Protein AF-A0A3C1KKI9-F1 (afdb_monomer_lite)

Sequence (237 aa):
YEQVRDDPALYAHASRILHKETNPYNARPLVQAHGDRDVWLNPPPIPLETEELDLVFEQPYTRLPHSSYGDARIPAYEMIRHSVNIMRGCFGGCTFCSITEHEGRIIQNRSEDSIIREVERIRDTSKAFTGVISDLGGPTANMWRVACKSKTIEAACRKPSCVYPGICKNLNTDQTPLISLYRRARAVSGVKKVLIASGLRYDLAVETPEYVEELVKHHVGGYLKIAPEHTEDGPLS

pLDDT: mean 92.37, std 7.96, range [52.41, 98.62]

Radius of gyration: 19.72 Å; chains: 1; bounding box: 50×35×58 Å

Structure (mmCIF, N/CA/C/O backbone):
data_AF-A0A3C1KKI9-F1
#
_entry.id   AF-A0A3C1KKI9-F1
#
loop_
_atom_site.group_PDB
_atom_site.id
_atom_site.type_symbol
_atom_site.label_atom_id
_atom_site.label_alt_id
_atom_site.label_comp_id
_atom_site.label_asym_id
_atom_site.label_entity_id
_atom_site.label_seq_id
_atom_site.pdbx_PDB_ins_code
_atom_site.Cartn_x
_atom_site.Cartn_y
_atom_site.Cartn_z
_atom_site.occupancy
_atom_site.B_iso_or_equiv
_atom_site.auth_seq_id
_atom_site.auth_comp_id
_atom_site.auth_asym_id
_atom_site.auth_atom_id
_atom_site.pdbx_PDB_model_num
ATOM 1 N N . TYR A 1 1 ? 4.839 -9.895 -28.888 1.00 90.62 1 TYR A N 1
ATOM 2 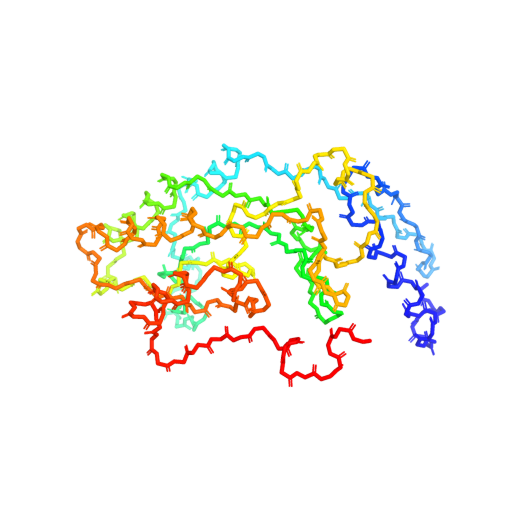C CA . TYR A 1 1 ? 4.233 -10.710 -27.813 1.00 90.62 1 TYR A CA 1
ATOM 3 C C . TYR A 1 1 ? 4.624 -12.169 -27.987 1.00 90.62 1 TYR A C 1
ATOM 5 O O . TYR A 1 1 ? 5.100 -12.803 -27.060 1.00 90.62 1 TYR A O 1
ATOM 13 N N . GLU A 1 2 ? 4.515 -12.653 -29.213 1.00 94.44 2 GLU A N 1
ATOM 14 C CA . GLU A 1 2 ? 4.887 -13.964 -29.736 1.00 94.44 2 GLU A CA 1
ATOM 15 C C . GLU A 1 2 ? 6.269 -14.403 -29.241 1.00 94.44 2 GLU A C 1
ATOM 17 O O . GLU A 1 2 ? 6.412 -15.504 -28.729 1.00 94.44 2 GLU A O 1
ATOM 22 N N . GLN A 1 3 ? 7.262 -13.509 -29.300 1.00 93.81 3 GLN A N 1
ATOM 23 C CA . GLN A 1 3 ? 8.612 -13.784 -28.798 1.00 93.81 3 GLN A CA 1
ATOM 24 C C . GLN A 1 3 ? 8.656 -14.020 -27.280 1.00 93.81 3 GLN A C 1
ATOM 26 O O . GLN A 1 3 ? 9.266 -14.978 -26.826 1.00 93.81 3 GLN A O 1
ATOM 31 N N . VAL A 1 4 ? 8.011 -13.160 -26.484 1.00 94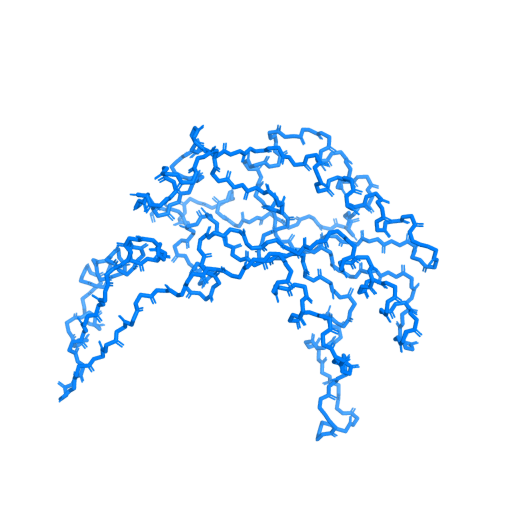.81 4 VAL A N 1
ATOM 32 C CA . VAL A 1 4 ? 8.057 -13.249 -25.010 1.00 94.81 4 VAL A CA 1
ATOM 33 C C . VAL A 1 4 ? 7.139 -14.335 -24.450 1.00 94.81 4 VAL A C 1
ATOM 35 O O . VAL A 1 4 ? 7.294 -14.717 -23.297 1.00 94.81 4 VAL A O 1
ATOM 38 N N . ARG A 1 5 ? 6.174 -14.817 -25.244 1.00 94.31 5 ARG A N 1
ATOM 39 C CA . ARG A 1 5 ? 5.278 -15.919 -24.878 1.00 94.31 5 ARG A CA 1
ATOM 40 C C . ARG A 1 5 ? 6.044 -17.235 -24.741 1.00 94.31 5 ARG A C 1
ATOM 42 O O . ARG A 1 5 ? 5.771 -17.990 -23.815 1.00 94.31 5 ARG A O 1
ATOM 49 N N . ASP A 1 6 ? 6.983 -17.479 -25.653 1.00 95.81 6 ASP A N 1
ATOM 50 C CA . ASP A 1 6 ? 7.651 -18.777 -25.791 1.00 95.81 6 ASP A CA 1
ATOM 51 C C . ASP A 1 6 ? 9.114 -18.762 -25.295 1.00 95.81 6 ASP A C 1
ATOM 53 O O . ASP A 1 6 ? 9.730 -19.820 -25.181 1.00 95.81 6 ASP A O 1
ATOM 57 N N . ASP A 1 7 ? 9.673 -17.589 -24.968 1.00 97.19 7 ASP A N 1
ATOM 58 C CA . ASP A 1 7 ? 11.049 -17.426 -24.479 1.00 97.19 7 ASP A CA 1
ATOM 59 C C . ASP A 1 7 ? 11.087 -16.743 -23.090 1.00 97.19 7 ASP A C 1
ATOM 61 O O . ASP A 1 7 ? 10.876 -15.525 -22.977 1.00 97.19 7 ASP A O 1
ATOM 65 N N . PRO A 1 8 ? 11.410 -17.495 -22.018 1.00 94.75 8 PRO A N 1
ATOM 66 C CA . PRO A 1 8 ? 11.518 -16.959 -20.661 1.00 94.75 8 PRO A CA 1
ATOM 67 C C . PRO A 1 8 ? 12.575 -15.858 -20.486 1.00 94.75 8 PRO A C 1
ATOM 69 O O . PRO A 1 8 ? 12.395 -14.961 -19.661 1.00 94.75 8 PRO A O 1
ATOM 72 N N . ALA A 1 9 ? 13.674 -15.888 -21.245 1.00 96.19 9 ALA A N 1
ATOM 73 C CA . ALA A 1 9 ? 14.717 -14.868 -21.162 1.00 96.19 9 ALA A CA 1
ATOM 74 C C . ALA A 1 9 ? 14.243 -13.551 -21.791 1.00 96.19 9 ALA A C 1
ATOM 76 O O . ALA A 1 9 ? 14.473 -12.473 -21.230 1.00 96.19 9 ALA A O 1
ATOM 77 N N . LEU A 1 10 ? 13.519 -13.622 -22.913 1.00 96.19 10 LEU A N 1
ATOM 78 C CA . LEU A 1 10 ? 12.885 -12.444 -23.509 1.00 96.19 10 LEU A CA 1
ATOM 79 C C . LEU A 1 10 ? 11.756 -11.901 -22.630 1.00 96.19 10 LEU A C 1
ATOM 81 O O . LEU A 1 10 ? 11.621 -10.680 -22.517 1.00 96.19 10 LEU A O 1
ATOM 85 N N . TYR A 1 11 ? 10.999 -12.768 -21.954 1.00 94.00 11 TYR A N 1
ATOM 86 C CA . TYR A 1 11 ? 10.028 -12.347 -20.945 1.00 94.00 11 TYR A CA 1
ATOM 87 C C . TYR A 1 11 ? 10.698 -11.589 -19.791 1.00 94.00 11 TYR A C 1
ATOM 89 O O . TYR A 1 11 ? 10.290 -10.472 -19.470 1.00 94.00 11 TYR A O 1
ATOM 97 N N . ALA A 1 12 ? 11.771 -12.136 -19.209 1.00 92.38 12 ALA A N 1
ATOM 98 C CA . ALA A 1 12 ? 12.518 -11.479 -18.136 1.00 92.38 12 ALA A CA 1
ATOM 99 C C . ALA A 1 12 ? 13.097 -10.125 -18.587 1.00 92.38 12 ALA A C 1
ATOM 101 O O . ALA A 1 12 ? 13.037 -9.132 -17.855 1.00 92.38 12 ALA A O 1
ATOM 102 N N . HIS A 1 13 ? 13.602 -10.050 -19.821 1.00 93.50 13 HIS A N 1
ATOM 103 C CA . HIS A 1 13 ? 14.075 -8.802 -20.410 1.00 93.50 13 HIS A CA 1
ATOM 104 C C . HIS A 1 13 ? 12.949 -7.766 -20.567 1.00 93.50 13 HIS A C 1
ATOM 106 O O . HIS A 1 13 ? 13.123 -6.612 -20.165 1.00 93.50 13 HIS A O 1
ATOM 112 N N . ALA A 1 14 ? 11.790 -8.169 -21.096 1.00 93.94 14 ALA A N 1
ATOM 113 C CA . ALA A 1 14 ? 10.623 -7.302 -21.243 1.00 93.94 14 ALA A CA 1
ATOM 114 C C . ALA A 1 14 ? 10.097 -6.819 -19.883 1.00 93.94 14 ALA A C 1
ATOM 116 O O . ALA A 1 14 ? 9.859 -5.624 -19.708 1.00 93.94 14 ALA A O 1
ATOM 117 N N . SER A 1 15 ? 10.013 -7.716 -18.897 1.00 90.88 15 SER A N 1
ATOM 118 C CA . SER A 1 15 ? 9.642 -7.391 -17.518 1.00 90.88 15 SER A CA 1
ATOM 119 C C . SER A 1 15 ? 10.598 -6.361 -16.910 1.00 90.88 15 SER A C 1
ATOM 121 O O . SER A 1 15 ? 10.162 -5.336 -16.386 1.00 90.88 15 SER A O 1
ATOM 123 N N . ARG A 1 16 ? 11.916 -6.540 -17.062 1.00 90.44 16 ARG A N 1
ATOM 124 C CA . ARG A 1 16 ? 12.913 -5.564 -16.594 1.00 90.44 16 ARG A CA 1
ATOM 125 C C . ARG A 1 16 ? 12.752 -4.189 -17.250 1.00 90.44 16 ARG A C 1
ATOM 127 O O . ARG A 1 16 ? 13.026 -3.182 -16.597 1.00 90.44 16 ARG A O 1
ATOM 134 N N . ILE A 1 17 ? 12.384 -4.127 -18.532 1.00 93.00 17 ILE A N 1
ATOM 135 C CA . ILE A 1 17 ? 12.097 -2.854 -19.210 1.00 93.00 17 ILE A CA 1
ATOM 136 C C . ILE A 1 17 ? 10.851 -2.216 -18.597 1.00 93.00 17 ILE A C 1
ATOM 138 O O . ILE A 1 17 ? 10.925 -1.062 -18.187 1.00 93.00 17 ILE A O 1
ATOM 142 N N . LEU A 1 18 ? 9.760 -2.974 -18.464 1.00 91.81 18 LEU A N 1
ATOM 143 C CA . LEU A 1 18 ? 8.508 -2.498 -17.876 1.00 91.81 18 LEU A CA 1
ATOM 144 C C . LEU A 1 18 ? 8.732 -1.890 -16.486 1.00 91.81 18 LEU A C 1
ATOM 146 O O . LEU A 1 18 ? 8.396 -0.731 -16.264 1.00 91.81 18 LEU A O 1
ATOM 150 N N . HIS A 1 19 ? 9.404 -2.615 -15.589 1.00 89.88 19 HIS A N 1
ATOM 151 C CA . HIS A 1 19 ? 9.657 -2.158 -14.219 1.00 89.88 19 HIS A CA 1
ATOM 152 C C . HIS A 1 19 ? 10.519 -0.885 -14.148 1.00 89.88 19 HIS A C 1
ATOM 154 O O . HIS A 1 19 ? 10.440 -0.143 -13.167 1.00 89.88 19 HIS A O 1
ATOM 160 N N . LYS A 1 20 ? 11.335 -0.589 -15.171 1.00 90.62 20 LYS A N 1
ATOM 161 C CA . LYS A 1 20 ? 12.107 0.666 -15.244 1.00 90.62 20 LYS A CA 1
ATOM 162 C C . LYS A 1 20 ? 11.259 1.869 -15.633 1.00 90.62 20 LYS A C 1
ATOM 164 O O . LYS A 1 20 ? 11.620 2.983 -15.260 1.00 90.62 20 LYS A O 1
ATOM 169 N N . GLU A 1 21 ? 10.164 1.651 -16.350 1.00 93.50 21 GLU A N 1
ATOM 170 C CA . GLU A 1 21 ? 9.256 2.703 -16.809 1.00 93.50 21 GLU A CA 1
ATOM 171 C C . GLU A 1 21 ? 8.033 2.849 -15.873 1.00 93.50 21 GLU A C 1
ATOM 173 O O . GLU A 1 21 ? 6.974 3.311 -16.281 1.00 93.50 21 GLU A O 1
ATOM 178 N N . THR A 1 22 ? 8.184 2.489 -14.589 1.00 91.06 22 THR A N 1
ATOM 179 C CA . THR A 1 22 ? 7.159 2.653 -13.532 1.00 91.06 22 THR A CA 1
ATOM 180 C C . THR A 1 22 ? 7.284 3.965 -12.747 1.00 91.06 22 THR A C 1
ATOM 182 O O . THR A 1 22 ? 6.432 4.276 -11.917 1.00 91.06 22 THR A O 1
ATOM 185 N N . ASN A 1 23 ? 8.352 4.746 -12.960 1.00 94.62 23 ASN A N 1
ATOM 186 C CA . ASN A 1 23 ? 8.528 6.039 -12.297 1.00 94.62 23 ASN A CA 1
ATOM 187 C C . ASN A 1 23 ? 7.860 7.158 -13.118 1.00 94.62 23 ASN A C 1
ATOM 189 O O . ASN A 1 23 ? 8.396 7.508 -14.170 1.00 94.62 23 ASN A O 1
ATOM 193 N N . PRO A 1 24 ? 6.767 7.776 -12.641 1.00 95.25 24 PRO A N 1
ATOM 194 C CA . PRO A 1 24 ? 5.988 8.739 -13.424 1.00 95.25 24 PRO A CA 1
ATOM 195 C C . PRO A 1 24 ? 6.781 9.984 -13.863 1.00 95.25 24 PRO A C 1
ATOM 197 O O . PRO A 1 24 ? 6.418 10.634 -14.838 1.00 95.25 24 PRO A O 1
ATOM 200 N N . TYR A 1 25 ? 7.898 10.301 -13.203 1.00 96.25 25 TYR A N 1
ATOM 201 C CA . TYR A 1 25 ? 8.727 11.463 -13.541 1.00 96.25 25 TYR A CA 1
ATOM 202 C C . TYR A 1 25 ? 9.752 11.221 -14.656 1.00 96.25 25 TYR A C 1
ATOM 204 O O . TYR A 1 25 ? 10.304 12.178 -15.197 1.00 96.25 25 TYR A O 1
ATOM 212 N N . ASN A 1 26 ? 10.059 9.962 -14.986 1.00 95.69 26 ASN A N 1
ATOM 213 C CA . ASN A 1 26 ? 11.056 9.634 -16.015 1.00 95.69 26 ASN A CA 1
ATOM 214 C C . ASN A 1 26 ? 10.692 8.432 -16.899 1.00 95.69 26 ASN A C 1
ATOM 216 O O . ASN A 1 26 ? 11.513 8.012 -17.727 1.00 95.69 26 ASN A O 1
ATOM 220 N N . ALA A 1 27 ? 9.492 7.883 -16.718 1.00 95.62 27 ALA A N 1
ATOM 221 C CA . ALA A 1 27 ? 8.958 6.802 -17.520 1.00 95.62 27 ALA A CA 1
ATOM 222 C C . ALA A 1 27 ? 8.742 7.247 -18.964 1.00 95.62 27 ALA A C 1
ATOM 224 O O . ALA A 1 27 ? 8.296 8.359 -19.254 1.00 95.62 27 ALA A O 1
ATOM 225 N N . ARG A 1 28 ? 9.051 6.341 -19.881 1.00 95.81 28 ARG A N 1
ATOM 226 C CA . ARG A 1 28 ? 8.819 6.494 -21.312 1.00 95.81 28 ARG A CA 1
ATOM 227 C C . ARG A 1 28 ? 7.626 5.640 -21.733 1.00 95.81 28 ARG A C 1
ATOM 229 O O . ARG A 1 28 ? 7.422 4.575 -21.151 1.00 95.81 28 ARG A O 1
ATOM 236 N N . PRO A 1 29 ? 6.873 6.060 -22.765 1.00 96.19 29 PRO A 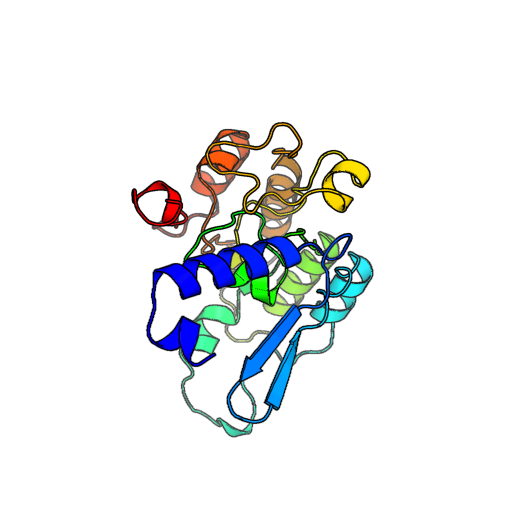N 1
ATOM 237 C CA . PRO A 1 29 ? 5.896 5.186 -23.391 1.00 96.19 29 PRO A CA 1
ATOM 238 C C . PRO A 1 29 ? 6.568 3.898 -23.873 1.00 96.19 29 PRO A C 1
ATOM 240 O O . PRO A 1 29 ? 7.686 3.933 -24.398 1.00 96.19 29 PRO A O 1
ATOM 243 N N . LEU A 1 30 ? 5.880 2.774 -23.703 1.00 96.00 30 LEU A N 1
ATOM 244 C CA . LEU A 1 30 ? 6.318 1.479 -24.210 1.00 96.00 30 LEU A CA 1
ATOM 245 C C . LEU A 1 30 ? 5.377 1.025 -25.318 1.00 96.00 30 LEU A C 1
ATOM 247 O O . LEU A 1 30 ? 4.167 1.229 -25.242 1.00 96.00 30 LEU A O 1
ATOM 251 N N . VAL A 1 31 ? 5.941 0.380 -26.333 1.00 96.25 31 VAL A N 1
ATOM 252 C CA . VAL A 1 31 ? 5.178 -0.223 -27.425 1.00 96.25 31 VAL A CA 1
ATOM 253 C C . VAL A 1 31 ? 5.584 -1.678 -27.541 1.00 96.25 31 VAL A C 1
ATOM 255 O O . VAL A 1 31 ? 6.774 -1.994 -27.590 1.00 96.25 31 VAL A O 1
ATOM 258 N N . GLN A 1 32 ? 4.597 -2.564 -27.567 1.00 95.00 32 GLN A N 1
ATOM 259 C CA . GLN A 1 32 ? 4.807 -3.983 -27.800 1.00 95.00 32 GLN A CA 1
ATOM 260 C C . GLN A 1 32 ? 3.915 -4.446 -28.949 1.00 95.00 32 GLN A C 1
ATOM 262 O O . GLN A 1 32 ? 2.693 -4.425 -28.823 1.00 95.00 32 GLN A O 1
ATOM 267 N N . ALA A 1 33 ? 4.530 -4.938 -30.026 1.00 96.25 33 ALA A N 1
ATOM 268 C CA . ALA A 1 33 ? 3.808 -5.645 -31.077 1.00 96.25 33 ALA A CA 1
ATOM 269 C C . ALA A 1 33 ? 3.085 -6.871 -30.493 1.00 96.25 33 ALA A C 1
ATOM 271 O O . ALA A 1 33 ? 3.663 -7.623 -29.697 1.00 96.25 33 ALA A O 1
ATOM 272 N N . HIS A 1 34 ? 1.828 -7.059 -30.871 1.00 95.50 34 HIS A N 1
ATOM 273 C CA . HIS A 1 34 ? 0.929 -8.100 -30.391 1.00 95.50 34 HIS A CA 1
ATOM 274 C C . HIS A 1 34 ? -0.019 -8.529 -31.519 1.00 95.50 34 HIS A C 1
ATOM 276 O O . HIS A 1 34 ? -1.022 -7.869 -31.797 1.00 95.50 34 HIS A O 1
ATOM 282 N N . GLY A 1 35 ? 0.295 -9.647 -32.170 1.00 92.88 35 GLY A N 1
ATOM 283 C CA . GLY A 1 35 ? -0.397 -10.107 -33.366 1.00 92.88 35 GLY A CA 1
ATOM 284 C C . GLY A 1 35 ? -0.268 -9.100 -34.508 1.00 92.88 35 GLY A C 1
ATOM 285 O O . GLY A 1 35 ? 0.832 -8.772 -34.944 1.00 92.88 35 GLY A O 1
ATOM 286 N N . ASP A 1 36 ? -1.410 -8.611 -34.982 1.00 96.25 36 ASP A N 1
ATOM 287 C CA . ASP A 1 36 ? -1.545 -7.615 -36.047 1.00 96.25 36 ASP A CA 1
ATOM 288 C C . ASP A 1 36 ? -1.631 -6.167 -35.525 1.00 96.25 36 ASP A C 1
ATOM 290 O O . ASP A 1 36 ? -1.958 -5.253 -36.283 1.00 96.25 36 ASP A O 1
ATOM 294 N N . ARG A 1 37 ? -1.374 -5.944 -34.228 1.00 97.00 37 ARG A N 1
ATOM 295 C CA . ARG A 1 37 ? -1.521 -4.641 -33.559 1.00 97.00 37 ARG A CA 1
ATOM 296 C C . ARG A 1 37 ? -0.319 -4.309 -32.695 1.00 97.00 37 ARG A C 1
ATOM 298 O O . ARG A 1 37 ? 0.442 -5.185 -32.303 1.00 97.00 37 ARG A O 1
ATOM 305 N N . ASP A 1 38 ? -0.230 -3.045 -32.307 1.00 97.12 38 ASP A N 1
ATOM 306 C CA . ASP A 1 38 ? 0.680 -2.584 -31.267 1.00 97.12 38 ASP A CA 1
ATOM 307 C C . ASP A 1 38 ? -0.091 -2.265 -29.983 1.00 97.12 38 ASP A C 1
ATOM 309 O O . ASP A 1 38 ? -1.112 -1.573 -30.000 1.00 97.12 38 ASP A O 1
ATOM 313 N N . VAL A 1 39 ? 0.415 -2.750 -28.849 1.00 96.00 39 VAL A N 1
ATOM 314 C CA . VAL A 1 39 ? -0.038 -2.343 -27.518 1.00 96.00 39 VAL A CA 1
ATOM 315 C C . VAL A 1 39 ? 0.804 -1.155 -27.078 1.00 96.00 39 VAL A C 1
ATOM 317 O O . VAL A 1 39 ? 2.009 -1.286 -26.853 1.00 96.00 39 VAL A O 1
ATOM 320 N N . TRP A 1 40 ? 0.157 0.000 -26.945 1.00 96.19 40 TRP A N 1
ATOM 321 C CA . TRP A 1 40 ? 0.765 1.226 -26.441 1.00 96.19 40 TRP A CA 1
ATOM 322 C C . TRP A 1 40 ? 0.511 1.369 -24.938 1.00 96.19 40 TRP A C 1
ATOM 324 O O . TRP A 1 40 ? -0.635 1.515 -24.508 1.00 96.19 40 TRP A O 1
ATOM 334 N N . LEU A 1 41 ? 1.575 1.360 -24.137 1.00 94.00 41 LEU A N 1
ATOM 335 C CA . LEU A 1 41 ? 1.516 1.617 -22.702 1.00 94.00 41 LEU A CA 1
ATOM 336 C C . LEU A 1 41 ? 1.955 3.055 -22.435 1.00 94.00 41 LEU A C 1
ATOM 338 O O . LEU A 1 41 ? 3.103 3.432 -22.688 1.00 94.00 41 LEU A O 1
ATOM 342 N N . ASN A 1 42 ? 1.028 3.854 -21.911 1.00 94.44 42 ASN A N 1
ATOM 343 C CA . ASN A 1 42 ? 1.332 5.210 -21.475 1.00 94.44 42 ASN A CA 1
ATOM 344 C C . ASN A 1 42 ? 2.199 5.196 -20.207 1.00 94.44 42 ASN A C 1
ATOM 346 O O . ASN A 1 42 ? 2.068 4.275 -19.395 1.00 94.44 42 ASN A O 1
ATOM 350 N N . PRO A 1 43 ? 3.045 6.223 -20.006 1.00 93.38 43 PRO A N 1
ATOM 351 C CA . PRO A 1 43 ? 3.707 6.440 -18.727 1.00 93.38 43 PRO A CA 1
ATOM 352 C C . PRO A 1 43 ? 2.691 6.481 -17.572 1.00 93.38 43 PRO A C 1
ATOM 354 O O . PRO A 1 43 ? 1.571 6.968 -17.774 1.00 93.38 43 PRO A O 1
ATOM 357 N N . PRO A 1 44 ? 3.062 6.016 -16.365 1.00 93.38 44 PRO A N 1
ATOM 358 C CA . PRO A 1 44 ? 2.206 6.133 -15.192 1.00 93.38 44 PRO A CA 1
ATOM 359 C C . PRO A 1 44 ? 1.843 7.600 -14.915 1.00 93.38 44 PRO A C 1
ATOM 361 O O . PRO A 1 44 ? 2.682 8.482 -15.125 1.00 93.38 44 PRO A O 1
ATOM 364 N N . PRO A 1 45 ? 0.624 7.883 -14.425 1.00 93.56 45 PRO A N 1
ATOM 365 C CA . PRO A 1 45 ? 0.245 9.236 -14.047 1.00 93.56 45 PRO A CA 1
ATOM 366 C C . PRO A 1 45 ? 1.059 9.716 -12.840 1.00 93.56 45 PRO A C 1
ATOM 368 O O . PRO A 1 45 ? 1.551 8.914 -12.041 1.00 93.56 45 PRO A O 1
ATOM 371 N N . ILE A 1 46 ? 1.159 11.038 -12.682 1.00 95.12 46 ILE A N 1
ATOM 372 C CA . ILE A 1 46 ? 1.668 11.616 -11.436 1.00 95.12 46 ILE A CA 1
ATOM 373 C C . ILE A 1 46 ? 0.750 11.156 -10.283 1.00 95.12 46 ILE A C 1
ATOM 375 O O . ILE A 1 46 ? -0.472 11.199 -10.453 1.00 95.12 46 ILE A O 1
ATOM 379 N N . PRO A 1 47 ? 1.302 10.680 -9.150 1.00 95.00 47 PRO A N 1
ATOM 380 C CA . PRO A 1 47 ? 0.500 10.221 -8.021 1.00 95.00 47 PRO A CA 1
ATOM 381 C C . PRO A 1 47 ? -0.341 11.354 -7.427 1.00 95.00 47 PRO A C 1
ATOM 383 O O . PRO A 1 47 ? 0.055 12.516 -7.506 1.00 95.00 47 PRO A O 1
ATOM 386 N N . LEU A 1 48 ? -1.470 11.003 -6.811 1.00 96.06 48 LEU A N 1
ATOM 387 C CA . LEU A 1 48 ? -2.346 11.975 -6.163 1.00 96.06 48 LEU A CA 1
ATOM 388 C C . LEU A 1 48 ? -1.652 12.619 -4.960 1.00 96.06 48 LEU A C 1
ATOM 390 O O . LEU A 1 48 ? -0.966 11.940 -4.185 1.00 96.06 48 LEU A O 1
ATOM 394 N N . GLU A 1 49 ? -1.896 13.911 -4.771 1.00 96.50 49 GLU A N 1
ATOM 395 C CA . GLU A 1 49 ? -1.557 14.609 -3.535 1.00 96.50 49 GLU A CA 1
ATOM 396 C C . GLU A 1 49 ? -2.454 14.128 -2.379 1.00 96.50 49 GLU A C 1
ATOM 398 O O . GLU A 1 49 ? -3.475 13.459 -2.577 1.00 96.50 49 GLU A O 1
ATOM 403 N N . THR A 1 50 ? -2.072 14.447 -1.139 1.00 97.69 50 THR A N 1
ATOM 404 C CA . THR A 1 50 ? -2.774 13.946 0.061 1.00 97.69 50 THR A CA 1
ATOM 405 C C . THR A 1 50 ? -4.251 14.346 0.058 1.00 97.69 50 THR A C 1
ATOM 407 O O . THR A 1 50 ? -5.118 13.514 0.312 1.00 97.69 50 THR A O 1
ATOM 410 N N . GLU A 1 51 ? -4.546 15.597 -0.284 1.00 98.00 51 GLU A N 1
ATOM 411 C CA . GLU A 1 51 ? -5.901 16.146 -0.325 1.00 98.00 51 GLU A CA 1
ATOM 412 C C . GLU A 1 51 ? -6.752 15.488 -1.420 1.00 98.00 51 GLU A C 1
ATOM 414 O O . GLU A 1 51 ? -7.940 15.229 -1.225 1.00 98.00 51 GLU A O 1
ATOM 419 N N . GLU A 1 52 ? -6.142 15.175 -2.566 1.00 98.00 52 GLU A N 1
ATOM 420 C CA . GLU A 1 52 ? -6.810 14.479 -3.667 1.00 98.00 52 GLU A CA 1
ATOM 421 C C . GLU A 1 52 ? -7.118 13.026 -3.290 1.00 98.00 52 GLU A C 1
ATOM 423 O O . GLU A 1 52 ? -8.216 12.529 -3.554 1.00 98.00 52 GLU A O 1
ATOM 428 N N . LEU A 1 53 ? -6.174 12.343 -2.632 1.00 97.31 53 LEU A N 1
ATOM 429 C CA . LEU A 1 53 ? -6.378 10.977 -2.161 1.00 97.31 53 LEU A CA 1
ATOM 430 C C . LEU A 1 53 ? -7.444 10.919 -1.061 1.00 97.31 53 LEU A C 1
ATOM 432 O O . LEU A 1 53 ? -8.311 10.046 -1.097 1.00 97.31 53 LEU A O 1
ATOM 436 N N . ASP A 1 54 ? -7.424 11.856 -0.116 1.00 98.38 54 ASP A N 1
ATOM 437 C CA . ASP A 1 54 ? -8.449 11.964 0.921 1.00 98.38 54 ASP A CA 1
ATOM 438 C C . ASP A 1 54 ? -9.840 12.145 0.301 1.00 98.38 54 ASP A C 1
ATOM 440 O O . ASP A 1 54 ? -10.766 11.416 0.662 1.00 98.38 54 ASP A O 1
ATOM 444 N N . LEU A 1 55 ? -9.979 13.018 -0.705 1.00 97.62 55 LEU A N 1
ATOM 445 C CA . LEU A 1 55 ? -11.238 13.221 -1.429 1.00 97.62 55 LEU A CA 1
ATOM 446 C C . LEU A 1 55 ? -11.757 11.922 -2.059 1.00 97.62 55 LEU A C 1
ATOM 448 O O . LEU A 1 55 ? -12.966 11.678 -2.043 1.00 97.62 55 LEU A O 1
ATOM 452 N N . VAL A 1 56 ? -10.868 11.068 -2.581 1.00 96.56 56 VAL A N 1
ATOM 453 C CA . VAL A 1 56 ? -11.236 9.756 -3.140 1.00 96.56 56 VAL A CA 1
ATOM 454 C C . VAL A 1 56 ? -11.800 8.824 -2.068 1.00 96.56 56 VAL A C 1
ATOM 456 O O . VAL A 1 56 ? -12.785 8.139 -2.339 1.00 96.56 56 VAL A O 1
ATOM 459 N N . PHE A 1 57 ? -11.214 8.778 -0.868 1.00 96.00 57 PHE A N 1
ATOM 460 C CA . PHE A 1 57 ? -11.654 7.892 0.225 1.00 96.00 57 PHE A CA 1
ATOM 461 C C . PHE A 1 57 ? -12.845 8.444 1.035 1.00 96.00 57 PHE A C 1
ATOM 463 O O . PHE A 1 57 ? -13.574 7.690 1.696 1.00 96.00 57 PHE A O 1
ATOM 470 N N . GLU A 1 58 ? -13.073 9.753 0.970 1.00 95.50 58 GLU A N 1
ATOM 471 C CA . GLU A 1 58 ? -14.147 10.446 1.687 1.00 95.50 58 GLU A CA 1
ATOM 472 C C . GLU A 1 58 ? -15.440 10.599 0.894 1.00 95.50 58 GLU A C 1
ATOM 474 O O . GLU A 1 58 ? -16.442 11.055 1.447 1.00 95.50 58 GLU A O 1
ATOM 479 N N . GLN A 1 59 ? -15.472 10.137 -0.358 1.00 96.06 59 GLN A N 1
ATOM 480 C CA . GLN A 1 59 ? -16.731 10.002 -1.085 1.00 96.06 59 GLN A CA 1
ATOM 481 C C . GLN A 1 59 ? -17.768 9.202 -0.263 1.00 96.06 59 GLN A C 1
ATOM 483 O O . GLN A 1 59 ? -17.400 8.334 0.548 1.00 96.06 59 GLN A O 1
ATOM 488 N N . PRO A 1 60 ? -19.075 9.460 -0.467 1.00 92.62 60 PRO A N 1
ATOM 489 C CA . PRO A 1 60 ? -20.164 8.865 0.310 1.00 92.62 60 PRO A CA 1
ATOM 490 C C . PRO A 1 60 ? -20.430 7.399 -0.082 1.00 92.62 60 PRO A C 1
ATOM 492 O O . PRO A 1 60 ? -21.535 7.022 -0.469 1.00 92.62 60 PRO A O 1
ATOM 495 N N . TYR A 1 61 ? -19.409 6.544 0.010 1.00 91.56 61 TYR A N 1
ATOM 496 C CA . TYR A 1 61 ? -19.533 5.113 -0.231 1.00 91.56 61 TYR A CA 1
ATOM 497 C C . TYR A 1 61 ? -20.467 4.471 0.790 1.00 91.56 61 TYR A C 1
ATOM 499 O O . TYR A 1 61 ? -20.351 4.702 1.994 1.00 91.56 61 TYR A O 1
ATOM 507 N N . THR A 1 62 ? -21.327 3.570 0.316 1.00 90.19 62 THR A N 1
ATOM 508 C CA . THR A 1 62 ? -22.231 2.800 1.180 1.00 90.19 62 THR A CA 1
ATOM 509 C C . THR A 1 62 ? -21.477 1.873 2.131 1.00 90.19 62 THR A C 1
ATOM 511 O O . THR A 1 62 ? -21.998 1.534 3.188 1.00 90.19 62 THR A O 1
ATOM 514 N N . ARG A 1 63 ? -20.264 1.434 1.753 1.00 90.00 63 ARG A N 1
ATOM 515 C CA . ARG A 1 63 ? -19.487 0.379 2.435 1.00 90.00 63 ARG A CA 1
ATOM 516 C C . ARG A 1 63 ? -20.279 -0.921 2.637 1.00 90.00 63 ARG A C 1
ATOM 518 O O . ARG A 1 63 ? -19.996 -1.706 3.544 1.00 90.00 63 ARG A O 1
ATOM 525 N N . LEU A 1 64 ? -21.268 -1.148 1.778 1.00 91.69 64 LEU A N 1
ATOM 526 C CA . LEU A 1 64 ? -22.079 -2.354 1.715 1.00 91.69 64 LEU A CA 1
ATOM 527 C C . LEU A 1 64 ? -21.882 -3.007 0.344 1.00 91.69 64 LEU A C 1
ATOM 529 O O . LEU A 1 64 ? -21.586 -2.303 -0.627 1.00 91.69 64 LEU A O 1
ATOM 533 N N . PRO A 1 65 ? -22.064 -4.332 0.235 1.00 93.00 65 PRO A N 1
ATOM 534 C CA . PRO A 1 65 ? -22.143 -4.983 -1.060 1.00 93.00 65 PRO A CA 1
ATOM 535 C C . PRO A 1 65 ? -23.218 -4.355 -1.948 1.00 93.00 65 PRO A C 1
ATOM 537 O O . PRO A 1 65 ? -24.201 -3.793 -1.462 1.00 93.00 65 PRO A O 1
ATOM 540 N N . HIS A 1 66 ? -23.037 -4.478 -3.261 1.00 94.00 66 HIS A N 1
ATOM 541 C CA . HIS A 1 66 ? -24.037 -4.023 -4.219 1.00 94.00 66 HIS A CA 1
ATOM 542 C C . HIS A 1 66 ? -25.381 -4.733 -3.976 1.00 94.00 66 HIS A C 1
ATOM 544 O O . HIS A 1 66 ? -25.417 -5.936 -3.717 1.00 94.00 66 HIS A O 1
ATOM 550 N N . SER A 1 67 ? -26.491 -4.004 -4.094 1.00 93.12 67 SER A N 1
ATOM 551 C CA . SER A 1 67 ? -27.834 -4.514 -3.774 1.00 93.12 67 SER A CA 1
ATOM 552 C C . SER A 1 67 ? -28.235 -5.750 -4.585 1.00 93.12 67 SER A C 1
ATOM 554 O O . SER A 1 67 ? -29.011 -6.570 -4.105 1.00 93.12 67 SER A O 1
ATOM 556 N N . SER A 1 68 ? -27.662 -5.934 -5.780 1.00 95.81 68 SER A N 1
ATOM 557 C CA . SER A 1 68 ? -27.883 -7.118 -6.624 1.00 95.81 68 SER A CA 1
ATOM 558 C C . SER A 1 68 ? -27.482 -8.442 -5.969 1.00 95.81 68 SER A C 1
ATOM 560 O O . SER A 1 68 ? -27.938 -9.487 -6.417 1.00 95.81 68 SER A O 1
ATOM 562 N N . TYR A 1 69 ? -26.621 -8.420 -4.947 1.00 93.50 69 TYR A N 1
ATOM 563 C CA . TYR A 1 69 ? -26.224 -9.629 -4.228 1.00 93.50 69 TYR A CA 1
ATOM 564 C C . TYR A 1 69 ? -27.277 -10.104 -3.212 1.00 93.50 69 TYR A C 1
ATOM 566 O O . TYR A 1 69 ? -27.176 -11.234 -2.740 1.00 93.50 69 TYR A O 1
ATOM 574 N N . GLY A 1 70 ? -28.293 -9.290 -2.891 1.00 93.12 70 GLY A N 1
ATOM 575 C CA . GLY A 1 70 ? -29.338 -9.646 -1.926 1.00 93.12 70 GLY A CA 1
ATOM 576 C C . GLY A 1 70 ? -28.758 -10.107 -0.584 1.00 93.12 70 GLY A C 1
ATOM 577 O O . GLY A 1 70 ? -27.873 -9.455 -0.032 1.00 93.12 70 GLY A O 1
ATOM 578 N N . ASP A 1 71 ? -29.220 -11.263 -0.102 1.00 91.62 71 ASP A N 1
ATOM 579 C CA . ASP A 1 71 ? -28.772 -11.880 1.156 1.00 91.62 71 ASP A CA 1
ATOM 580 C C . ASP A 1 71 ? -27.564 -12.821 0.983 1.00 91.62 71 ASP A C 1
ATOM 582 O O . ASP A 1 71 ? -27.241 -13.611 1.876 1.00 91.62 71 ASP A O 1
ATOM 586 N N . ALA A 1 72 ? -26.890 -12.784 -0.172 1.00 94.62 72 ALA A N 1
ATOM 587 C CA . ALA A 1 72 ? -25.732 -13.631 -0.406 1.00 94.62 72 ALA A CA 1
ATOM 588 C C . ALA A 1 72 ? -24.612 -13.309 0.589 1.00 94.62 72 ALA A C 1
ATOM 590 O O . ALA A 1 72 ? -24.191 -12.162 0.767 1.00 94.62 72 ALA A O 1
ATOM 591 N N . ARG A 1 73 ? -24.064 -14.360 1.201 1.00 93.69 73 ARG A N 1
ATOM 592 C CA . ARG A 1 73 ? -22.853 -14.241 2.005 1.00 93.69 73 ARG A CA 1
ATOM 593 C C . ARG A 1 73 ? -21.666 -13.968 1.085 1.00 93.69 73 ARG A C 1
ATOM 595 O O . ARG A 1 73 ? -21.376 -14.770 0.201 1.00 93.69 73 ARG A O 1
ATOM 602 N N . ILE A 1 74 ? -20.950 -12.871 1.328 1.00 95.19 74 ILE A N 1
ATOM 603 C CA . ILE A 1 74 ? -19.769 -12.482 0.547 1.00 95.19 74 ILE A CA 1
ATOM 604 C C . ILE A 1 74 ? -18.540 -12.532 1.464 1.00 95.19 74 ILE A C 1
ATOM 606 O O . ILE A 1 74 ? -18.286 -11.572 2.195 1.00 95.19 74 ILE A O 1
ATOM 610 N N . PRO A 1 75 ? -17.749 -13.622 1.430 1.00 94.38 75 PRO A N 1
ATOM 611 C CA . PRO A 1 75 ? -16.594 -13.787 2.314 1.00 94.38 75 PRO A CA 1
ATOM 612 C C . PRO A 1 75 ? -15.576 -12.643 2.217 1.00 94.38 75 PRO A C 1
ATOM 614 O O . PRO A 1 75 ? -15.067 -12.174 3.232 1.00 94.38 75 PRO A O 1
ATOM 617 N N . ALA A 1 76 ? -15.322 -12.136 1.006 1.00 91.88 76 ALA A N 1
ATOM 618 C CA . ALA A 1 76 ? -14.410 -11.011 0.802 1.00 91.88 76 ALA A CA 1
ATOM 619 C C . ALA A 1 76 ? -14.889 -9.739 1.522 1.00 91.88 76 ALA A C 1
ATOM 621 O O . ALA A 1 76 ? -14.087 -9.034 2.127 1.00 91.88 76 ALA A O 1
ATOM 622 N N . TYR A 1 77 ? -16.200 -9.474 1.519 1.00 93.50 77 TYR A N 1
ATOM 623 C CA . TYR A 1 77 ? -16.787 -8.340 2.229 1.00 93.50 77 TYR A CA 1
ATOM 624 C C . TYR A 1 77 ? -16.663 -8.499 3.747 1.00 93.50 77 TYR A C 1
ATOM 626 O O . TYR A 1 77 ? -16.265 -7.557 4.431 1.00 93.50 77 TYR A O 1
ATOM 634 N N . GLU A 1 78 ? -16.954 -9.692 4.277 1.00 92.19 78 GLU A N 1
ATOM 635 C CA . GLU A 1 78 ? -16.799 -9.984 5.709 1.00 92.19 78 GLU A CA 1
ATOM 636 C C . GLU A 1 78 ? -15.375 -9.702 6.198 1.00 92.19 78 GLU A C 1
ATOM 638 O O . GLU A 1 78 ? -15.205 -9.168 7.294 1.00 92.19 78 GLU A O 1
ATOM 643 N N . MET A 1 79 ? -14.376 -10.001 5.364 1.00 89.69 79 MET A N 1
ATOM 644 C CA . MET A 1 79 ? -12.966 -9.765 5.661 1.00 89.69 79 MET A CA 1
ATOM 645 C C . MET A 1 79 ? -12.603 -8.270 5.699 1.00 89.69 79 MET A C 1
ATOM 647 O O . MET A 1 79 ? -11.881 -7.839 6.599 1.00 89.69 79 MET A O 1
ATOM 651 N N . ILE A 1 80 ? -13.093 -7.468 4.745 1.00 91.56 80 ILE A N 1
ATOM 652 C CA . ILE A 1 80 ? -12.597 -6.094 4.527 1.00 91.56 80 ILE A CA 1
ATOM 653 C C . ILE A 1 80 ? -13.497 -4.988 5.086 1.00 91.56 80 ILE A C 1
ATOM 655 O O . ILE A 1 80 ? -13.062 -3.840 5.165 1.00 91.56 80 ILE A O 1
ATOM 659 N N . ARG A 1 81 ? -14.743 -5.279 5.481 1.00 94.06 81 ARG A N 1
ATOM 660 C CA . ARG A 1 81 ? -15.741 -4.251 5.857 1.00 94.06 81 ARG A CA 1
ATOM 661 C C . ARG A 1 81 ? -15.294 -3.295 6.972 1.00 94.06 81 ARG A C 1
ATOM 663 O O . ARG A 1 81 ? -15.728 -2.140 6.998 1.00 94.06 81 ARG A O 1
ATOM 670 N N . HIS A 1 82 ? -14.414 -3.758 7.863 1.00 96.50 82 HIS A N 1
ATOM 671 C CA . HIS A 1 82 ? -13.839 -2.984 8.975 1.00 96.50 82 HIS A CA 1
ATOM 672 C C . HIS A 1 82 ? -12.340 -2.712 8.814 1.00 96.50 82 HIS A C 1
ATOM 674 O O . HIS A 1 82 ? -11.682 -2.372 9.793 1.00 96.50 82 HIS A O 1
ATOM 680 N N . SER A 1 83 ? -11.812 -2.860 7.597 1.00 95.44 83 SER A N 1
ATOM 681 C CA . SER A 1 83 ? -10.460 -2.431 7.248 1.00 95.44 83 SER A CA 1
ATOM 682 C C . SER A 1 83 ? -10.459 -0.986 6.749 1.00 95.44 83 SER A C 1
ATOM 684 O O . SER A 1 83 ? -11.435 -0.524 6.139 1.00 95.44 83 SER A O 1
ATOM 686 N N . VAL A 1 84 ? -9.363 -0.284 7.021 1.00 96.88 84 VAL A N 1
ATOM 687 C CA . VAL A 1 84 ? -9.109 1.088 6.579 1.00 96.88 84 VAL A CA 1
ATOM 688 C C . VAL A 1 84 ? -7.742 1.130 5.909 1.00 96.88 84 VAL A C 1
ATOM 690 O O . VAL A 1 84 ? -6.732 0.762 6.508 1.00 96.88 84 VAL A O 1
ATOM 693 N N . ASN A 1 85 ? -7.723 1.581 4.657 1.00 95.88 85 ASN A N 1
ATOM 694 C CA . ASN A 1 85 ? -6.494 1.765 3.896 1.00 95.88 85 ASN A CA 1
ATOM 695 C C . ASN A 1 85 ? -5.897 3.153 4.205 1.00 95.88 85 ASN A C 1
ATOM 697 O O . ASN A 1 85 ? -6.622 4.138 4.124 1.00 95.88 85 ASN A O 1
ATOM 701 N N . ILE A 1 86 ? -4.611 3.249 4.542 1.00 97.44 86 ILE A N 1
ATOM 702 C CA . ILE A 1 86 ? -3.924 4.492 4.938 1.00 97.44 86 ILE A CA 1
ATOM 703 C C . ILE A 1 86 ? -3.028 5.083 3.834 1.00 97.44 86 ILE A C 1
ATOM 705 O O . ILE A 1 86 ? -2.632 6.247 3.922 1.00 97.44 86 ILE A O 1
ATOM 709 N N . MET A 1 87 ? -2.693 4.308 2.799 1.00 96.50 87 MET A N 1
ATOM 710 C CA . MET A 1 87 ? -1.800 4.717 1.707 1.00 96.50 87 MET A CA 1
ATOM 711 C C . MET A 1 87 ? -1.950 3.852 0.450 1.00 96.50 87 MET A C 1
ATOM 713 O O . MET A 1 87 ? -2.378 2.701 0.512 1.00 96.50 87 MET A O 1
ATOM 717 N N . ARG A 1 88 ? -1.474 4.374 -0.681 1.00 95.50 88 ARG A N 1
ATOM 718 C CA . ARG A 1 88 ? -1.229 3.602 -1.906 1.00 95.50 88 ARG A CA 1
ATOM 719 C C . ARG A 1 88 ? 0.250 3.5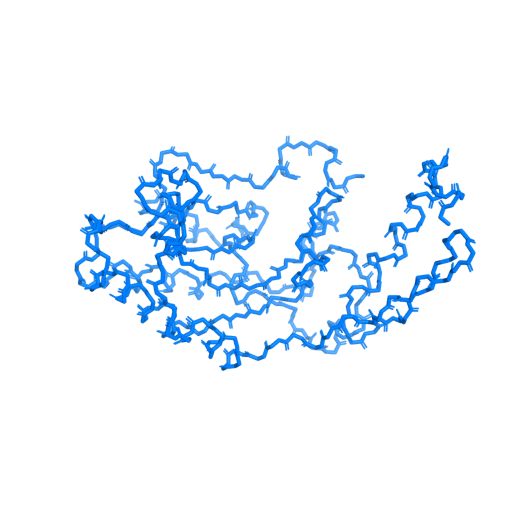80 -2.274 1.00 95.50 88 ARG A C 1
ATOM 721 O O . ARG A 1 88 ? 0.999 4.472 -1.884 1.00 95.50 88 ARG A O 1
ATOM 728 N N . GLY A 1 89 ? 0.632 2.595 -3.073 1.00 94.25 89 GLY A N 1
ATOM 729 C CA . GLY A 1 89 ? 1.972 2.426 -3.623 1.00 94.25 89 GLY A CA 1
ATOM 730 C C . GLY A 1 89 ? 2.889 1.568 -2.753 1.00 94.25 89 GLY A C 1
ATOM 731 O O . GLY A 1 89 ? 2.657 1.361 -1.562 1.00 94.25 89 GLY A O 1
ATOM 732 N N . CYS A 1 90 ? 3.950 1.042 -3.366 1.00 94.00 90 CYS A N 1
ATOM 733 C CA . CYS A 1 90 ? 4.970 0.250 -2.680 1.00 94.00 90 CYS A CA 1
ATOM 734 C C . CYS A 1 90 ? 6.318 0.372 -3.397 1.00 94.00 90 CYS A C 1
ATOM 736 O O . CYS A 1 90 ? 6.425 0.111 -4.591 1.00 94.00 90 CYS A O 1
ATOM 738 N N . PHE A 1 91 ? 7.380 0.708 -2.664 1.00 93.88 91 PHE A N 1
ATOM 739 C CA . PHE A 1 91 ? 8.748 0.758 -3.202 1.00 93.88 91 PHE A CA 1
ATOM 740 C C . PHE A 1 91 ? 9.545 -0.541 -2.972 1.00 93.88 91 PHE A C 1
ATOM 742 O O . PHE A 1 91 ? 10.772 -0.559 -3.128 1.00 93.88 91 PHE A O 1
ATOM 749 N N . GLY A 1 92 ? 8.856 -1.614 -2.564 1.00 90.50 92 GLY A N 1
ATOM 750 C CA . GLY A 1 92 ? 9.439 -2.914 -2.230 1.00 90.50 92 GLY A CA 1
ATOM 751 C C . GLY A 1 92 ? 10.118 -3.595 -3.416 1.00 90.50 92 GLY A C 1
ATOM 752 O O . GLY A 1 92 ? 11.217 -4.130 -3.264 1.00 90.50 92 GLY A O 1
ATOM 753 N N . GLY A 1 93 ? 9.510 -3.499 -4.603 1.00 86.88 93 GLY A N 1
ATOM 754 C CA . GLY A 1 93 ? 10.058 -4.040 -5.850 1.00 86.88 93 GLY A CA 1
ATOM 755 C C . GLY A 1 93 ? 10.125 -5.569 -5.894 1.00 86.88 93 GLY A C 1
ATOM 756 O O . GLY A 1 93 ? 11.045 -6.108 -6.504 1.00 86.88 93 GLY A O 1
ATOM 757 N N . CYS A 1 94 ? 9.206 -6.261 -5.213 1.00 86.56 94 CYS A N 1
ATOM 758 C CA . CYS A 1 94 ? 9.159 -7.722 -5.196 1.00 86.56 94 CYS A CA 1
ATOM 759 C C . CYS A 1 94 ? 8.735 -8.266 -6.565 1.00 86.56 94 CYS A C 1
ATOM 761 O O . CYS A 1 94 ? 7.738 -7.806 -7.115 1.00 86.56 94 CYS A O 1
ATOM 763 N N . THR A 1 95 ? 9.445 -9.263 -7.098 1.00 82.25 95 THR A N 1
ATOM 764 C CA . THR A 1 95 ? 9.284 -9.713 -8.498 1.00 82.25 95 THR A CA 1
ATOM 765 C C . THR A 1 95 ? 7.951 -10.415 -8.775 1.00 82.25 95 THR A C 1
ATOM 767 O O . THR A 1 95 ? 7.525 -10.511 -9.924 1.00 82.25 95 THR A O 1
ATOM 770 N N . PHE A 1 96 ? 7.279 -10.891 -7.725 1.00 83.31 96 PHE A N 1
ATOM 771 C CA . PHE A 1 96 ? 5.970 -11.549 -7.782 1.00 83.31 96 PHE A CA 1
ATOM 772 C C . PHE A 1 96 ? 4.790 -10.592 -7.555 1.00 83.31 96 PHE A C 1
ATOM 774 O O . PHE A 1 96 ? 3.635 -10.985 -7.715 1.00 83.31 96 PHE A O 1
ATOM 781 N N . CYS A 1 97 ? 5.059 -9.373 -7.087 1.00 86.94 97 CYS A N 1
ATOM 782 C CA . CYS A 1 97 ? 4.038 -8.454 -6.608 1.00 86.94 97 CYS A CA 1
ATOM 783 C C . CYS A 1 97 ? 3.655 -7.461 -7.704 1.00 86.94 97 CYS A C 1
ATOM 785 O O . CYS A 1 97 ? 4.535 -6.868 -8.310 1.00 86.94 97 CYS A O 1
ATOM 787 N N . SER A 1 98 ? 2.353 -7.231 -7.899 1.00 89.38 98 SER A N 1
ATOM 788 C CA . SER A 1 98 ? 1.838 -6.285 -8.897 1.00 89.38 98 SER A CA 1
ATOM 789 C C . SER A 1 98 ? 1.485 -4.896 -8.337 1.00 89.38 98 SER A C 1
ATOM 791 O O . SER A 1 98 ? 0.899 -4.066 -9.035 1.00 89.38 98 SER A O 1
ATOM 793 N N . ILE A 1 99 ? 1.777 -4.620 -7.057 1.00 90.50 99 ILE A N 1
ATOM 794 C CA . ILE A 1 99 ? 1.408 -3.339 -6.423 1.00 90.50 99 ILE A CA 1
ATOM 795 C C . ILE A 1 99 ? 2.076 -2.165 -7.145 1.00 90.50 99 ILE A C 1
ATOM 797 O O . ILE A 1 99 ? 1.436 -1.138 -7.354 1.00 90.50 99 ILE A O 1
ATOM 801 N N . THR A 1 100 ? 3.342 -2.303 -7.542 1.00 89.12 100 THR A N 1
ATOM 802 C CA . THR A 1 100 ? 4.079 -1.220 -8.212 1.00 89.12 100 THR A CA 1
ATOM 803 C C . THR A 1 100 ? 3.438 -0.866 -9.555 1.00 89.12 100 THR A C 1
ATOM 805 O O . THR A 1 100 ? 3.398 0.299 -9.940 1.00 89.12 100 THR A O 1
ATOM 808 N N . GLU A 1 101 ? 2.904 -1.863 -10.250 1.00 87.88 101 GLU A N 1
ATOM 809 C CA . GLU A 1 101 ? 2.267 -1.760 -11.558 1.00 87.88 101 GLU A CA 1
ATOM 810 C C . GLU A 1 101 ? 0.870 -1.141 -11.448 1.00 87.88 101 GLU A C 1
ATOM 812 O O . GLU A 1 101 ? 0.459 -0.397 -12.336 1.00 87.88 101 GLU A O 1
ATOM 817 N N . HIS A 1 102 ? 0.144 -1.427 -10.362 1.00 89.94 102 HIS A N 1
ATOM 818 C CA . HIS A 1 102 ? -1.214 -0.922 -10.143 1.00 89.94 102 HIS A CA 1
ATOM 819 C C . HIS A 1 102 ? -1.269 0.430 -9.426 1.00 89.94 102 HIS A C 1
ATOM 821 O O . HIS A 1 102 ? -2.094 1.275 -9.768 1.00 89.94 102 HIS A O 1
ATOM 827 N N . GLU A 1 103 ? -0.426 0.635 -8.418 1.00 92.81 103 GLU A N 1
ATOM 828 C CA . GLU A 1 103 ? -0.481 1.794 -7.520 1.00 92.81 103 GLU A CA 1
ATOM 829 C C . GLU A 1 103 ? 0.749 2.702 -7.614 1.00 92.81 103 GLU A C 1
ATOM 831 O O . GLU A 1 103 ? 0.754 3.805 -7.062 1.00 92.81 103 GLU A O 1
ATOM 836 N N . GLY A 1 104 ? 1.784 2.259 -8.327 1.00 91.69 104 GLY A N 1
ATOM 837 C CA . GLY A 1 104 ? 3.046 2.967 -8.437 1.00 91.69 104 GLY A CA 1
ATOM 838 C C . GLY A 1 104 ? 4.008 2.671 -7.287 1.00 91.69 104 GLY A C 1
ATOM 839 O O . GLY A 1 104 ? 3.684 2.091 -6.250 1.00 91.69 104 GLY A O 1
ATOM 840 N N . ARG A 1 105 ? 5.248 3.113 -7.482 1.00 91.31 105 ARG A N 1
ATOM 841 C CA . ARG A 1 105 ? 6.333 2.960 -6.500 1.00 91.31 105 ARG A CA 1
ATOM 842 C C . ARG A 1 105 ? 6.358 4.033 -5.411 1.00 91.31 105 ARG A C 1
ATOM 844 O O . ARG A 1 105 ? 7.092 3.895 -4.436 1.00 91.31 105 ARG A O 1
ATOM 851 N N . ILE A 1 106 ? 5.670 5.147 -5.642 1.00 94.62 106 ILE A N 1
ATOM 852 C CA . ILE A 1 106 ? 5.697 6.323 -4.772 1.00 94.62 106 ILE A CA 1
ATOM 853 C C . ILE A 1 106 ? 4.560 6.174 -3.773 1.00 94.62 106 ILE A C 1
ATOM 855 O O . ILE A 1 106 ? 3.423 5.929 -4.174 1.00 94.62 106 ILE A O 1
ATOM 859 N N . ILE A 1 107 ? 4.870 6.313 -2.484 1.00 96.06 107 ILE A N 1
ATOM 860 C CA . ILE A 1 107 ? 3.853 6.222 -1.441 1.00 96.06 107 ILE A CA 1
ATOM 861 C C . ILE A 1 107 ? 2.955 7.456 -1.499 1.00 96.06 107 ILE A C 1
ATOM 863 O O . ILE A 1 107 ? 3.399 8.578 -1.252 1.00 96.06 107 ILE A O 1
ATOM 867 N N . GLN A 1 108 ? 1.678 7.228 -1.778 1.00 96.12 108 GLN A N 1
ATOM 868 C CA . GLN A 1 108 ? 0.616 8.223 -1.690 1.00 96.12 108 GLN A CA 1
ATOM 869 C C . GLN A 1 108 ? -0.036 8.085 -0.321 1.00 96.12 108 GLN A C 1
ATOM 871 O O . GLN A 1 108 ? -0.582 7.033 0.010 1.00 96.12 108 GLN A O 1
ATOM 876 N N . ASN A 1 109 ? 0.041 9.132 0.491 1.00 96.88 109 ASN A N 1
ATOM 877 C CA . ASN A 1 109 ? -0.392 9.082 1.881 1.00 96.88 109 ASN A CA 1
ATOM 878 C C . ASN A 1 109 ? -1.757 9.729 2.030 1.00 96.88 109 ASN A C 1
ATOM 880 O O . ASN A 1 109 ? -1.956 10.843 1.557 1.00 96.88 109 ASN A O 1
ATOM 884 N N . ARG A 1 110 ? -2.664 9.074 2.754 1.00 97.81 110 ARG A N 1
ATOM 885 C CA . ARG A 1 110 ? -3.840 9.764 3.285 1.00 97.81 110 ARG A CA 1
ATOM 886 C C . ARG A 1 110 ? -3.452 10.633 4.472 1.00 97.81 110 ARG A C 1
ATOM 888 O O . ARG A 1 110 ? -2.464 10.345 5.168 1.00 97.81 110 ARG A O 1
ATOM 895 N N . SER A 1 111 ? -4.229 11.678 4.735 1.00 98.31 111 SER A N 1
ATOM 896 C CA . SER A 1 111 ? -4.067 12.436 5.972 1.00 98.31 111 SER A CA 1
ATOM 897 C C . SER A 1 111 ? -4.497 11.603 7.174 1.00 98.31 111 SER A C 1
ATOM 899 O O . SER A 1 111 ? -5.377 10.743 7.099 1.00 98.31 111 SER A O 1
ATOM 901 N N . GLU A 1 112 ? -3.870 11.884 8.314 1.00 98.31 112 GLU A N 1
ATOM 902 C CA . GLU A 1 112 ? -4.233 11.254 9.580 1.00 98.31 112 GLU A CA 1
ATOM 903 C C . GLU A 1 112 ? -5.707 11.518 9.919 1.00 98.31 112 GLU A C 1
ATOM 905 O O . GLU A 1 112 ? -6.434 10.605 10.301 1.00 98.31 112 GLU A O 1
ATOM 910 N N . ASP A 1 113 ? -6.181 12.743 9.688 1.00 98.50 113 ASP A N 1
ATOM 911 C CA . ASP A 1 113 ? -7.566 13.116 9.959 1.00 98.50 113 ASP A CA 1
ATOM 912 C C . ASP A 1 113 ? -8.561 12.365 9.067 1.00 98.50 113 ASP A C 1
ATOM 914 O O . ASP A 1 113 ? -9.599 11.928 9.563 1.00 98.50 113 ASP A O 1
ATOM 918 N N . SER A 1 114 ? -8.252 12.167 7.779 1.00 98.44 114 SER A N 1
ATOM 919 C CA . SER A 1 114 ? -9.106 11.382 6.877 1.00 98.44 114 SER A CA 1
ATOM 920 C C . SER A 1 114 ? -9.244 9.938 7.342 1.00 98.44 114 SER A C 1
ATOM 922 O O . SER A 1 114 ? -10.344 9.376 7.375 1.00 98.44 114 SER A O 1
ATOM 924 N N . ILE A 1 115 ? -8.123 9.342 7.749 1.00 98.50 115 ILE A N 1
ATOM 925 C CA . ILE A 1 115 ? -8.078 7.973 8.259 1.00 98.50 115 ILE A CA 1
ATOM 926 C C . ILE A 1 115 ? -8.942 7.850 9.519 1.00 98.50 115 ILE A C 1
ATOM 928 O O . ILE A 1 115 ? -9.771 6.944 9.615 1.00 98.50 115 ILE A O 1
ATOM 932 N N . ILE A 1 116 ? -8.799 8.781 10.466 1.00 98.62 116 ILE A N 1
ATOM 933 C CA . ILE A 1 116 ? -9.573 8.769 11.713 1.00 98.62 116 ILE A CA 1
ATOM 934 C C . ILE A 1 116 ? -11.066 8.983 11.449 1.00 98.62 116 ILE A C 1
ATOM 936 O O . ILE A 1 116 ? -11.876 8.221 11.976 1.00 98.62 116 ILE A O 1
ATOM 940 N N . ARG A 1 117 ? -11.445 9.916 10.565 1.00 98.06 117 ARG A N 1
ATOM 941 C CA . ARG A 1 117 ? -12.849 10.097 10.155 1.00 98.06 117 ARG A CA 1
ATOM 942 C C . ARG A 1 117 ? -13.446 8.825 9.558 1.00 98.06 117 ARG A C 1
ATOM 944 O O . ARG A 1 117 ? -14.622 8.531 9.764 1.00 98.06 117 ARG A O 1
ATOM 951 N N . GLU A 1 118 ? -12.668 8.045 8.808 1.00 97.62 118 GLU A N 1
ATOM 952 C CA . GLU A 1 118 ? -13.140 6.762 8.287 1.00 97.62 118 GLU A CA 1
ATOM 953 C C . GLU A 1 118 ? -13.320 5.706 9.381 1.00 97.62 118 GLU A C 1
ATOM 955 O O . GLU A 1 118 ? -14.328 4.997 9.365 1.00 97.62 118 GLU A O 1
ATOM 960 N N . VAL A 1 119 ? -12.406 5.634 10.353 1.00 98.31 119 VAL A N 1
ATOM 961 C CA . VAL A 1 119 ? -12.552 4.773 11.540 1.00 98.31 119 VAL A CA 1
ATOM 962 C C . VAL A 1 119 ? -13.833 5.121 12.308 1.00 98.31 119 VAL A C 1
ATOM 964 O O . VAL A 1 119 ? -14.619 4.230 12.637 1.00 98.31 119 VAL A O 1
ATOM 967 N N . GLU A 1 120 ? -14.085 6.409 12.540 1.00 97.81 120 GLU A N 1
ATOM 968 C CA . GLU A 1 120 ? -15.301 6.908 13.192 1.00 97.81 120 GLU A CA 1
ATOM 969 C C . GLU A 1 120 ? -16.558 6.576 12.385 1.00 97.81 120 GLU A C 1
ATOM 971 O O . GLU A 1 120 ? -17.515 6.022 12.917 1.00 97.81 120 GLU A O 1
ATOM 976 N N . ARG A 1 121 ? -16.533 6.803 11.069 1.00 96.31 121 ARG A N 1
ATOM 977 C CA . ARG A 1 121 ? -17.644 6.462 10.175 1.00 96.31 121 ARG A CA 1
ATOM 978 C C . ARG A 1 121 ? -17.959 4.968 10.198 1.00 96.31 121 ARG A C 1
ATOM 980 O O . ARG A 1 121 ? -19.134 4.609 10.211 1.00 96.31 121 ARG A O 1
ATOM 987 N N . ILE A 1 122 ? -16.956 4.086 10.222 1.00 96.75 122 ILE A N 1
ATOM 988 C CA . ILE A 1 122 ? -17.179 2.639 10.380 1.00 96.75 122 ILE A CA 1
ATOM 989 C C . ILE A 1 122 ? -17.871 2.356 11.713 1.00 96.75 122 ILE A C 1
ATOM 991 O O . ILE A 1 122 ? -18.881 1.651 11.720 1.00 96.75 122 ILE A O 1
ATOM 995 N N . ARG A 1 123 ? -17.360 2.921 12.814 1.00 96.88 123 ARG A N 1
ATOM 996 C CA . ARG A 1 123 ? -17.949 2.778 14.151 1.00 96.88 123 ARG A CA 1
ATOM 997 C C . ARG A 1 123 ? -19.416 3.210 14.172 1.00 96.88 123 ARG A C 1
ATOM 999 O O . ARG A 1 123 ? -20.239 2.498 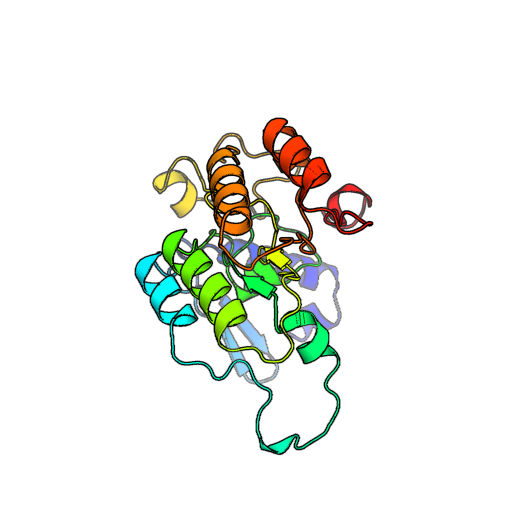14.739 1.00 96.88 123 ARG A O 1
ATOM 1006 N N . ASP A 1 124 ? -19.730 4.333 13.535 1.00 95.62 124 ASP A N 1
ATOM 1007 C CA . ASP A 1 124 ? -21.043 4.975 13.633 1.00 95.62 124 ASP A CA 1
ATOM 1008 C C . ASP A 1 124 ? -22.083 4.379 12.673 1.00 95.62 124 ASP A C 1
ATOM 1010 O O . ASP A 1 124 ? -23.277 4.397 12.964 1.00 95.62 124 ASP A O 1
ATOM 1014 N N . THR A 1 125 ? -21.655 3.833 11.529 1.00 94.00 125 THR A N 1
ATOM 1015 C CA . THR A 1 125 ? -22.578 3.387 10.465 1.00 94.00 125 THR A CA 1
ATOM 1016 C C . THR A 1 125 ? -22.699 1.871 10.331 1.00 94.00 125 THR A C 1
ATOM 1018 O O . THR A 1 125 ? -23.737 1.367 9.891 1.00 94.00 125 THR A O 1
ATOM 1021 N N . SER A 1 126 ? -21.675 1.101 10.712 1.00 94.56 126 SER A N 1
ATOM 1022 C CA . SER A 1 126 ? -21.709 -0.354 10.556 1.00 94.56 126 SER A CA 1
ATOM 1023 C C . SER A 1 126 ? -22.444 -1.024 11.717 1.00 94.56 126 SER A C 1
ATOM 1025 O O . SER A 1 126 ? -21.883 -1.221 12.792 1.00 94.56 126 SER A O 1
ATOM 1027 N N . LYS A 1 127 ? -23.636 -1.565 11.445 1.00 91.44 127 LYS A N 1
ATOM 1028 C CA . LYS A 1 127 ? -24.405 -2.387 12.404 1.00 91.44 127 LYS A CA 1
ATOM 1029 C C . LYS A 1 127 ? -23.644 -3.610 12.937 1.00 91.44 127 LYS A C 1
ATOM 1031 O O . LYS A 1 127 ? -23.939 -4.090 14.023 1.00 91.44 127 LYS A O 1
ATOM 1036 N N . ALA A 1 128 ? -22.682 -4.125 12.170 1.00 92.56 128 ALA A N 1
ATOM 1037 C CA . ALA A 1 128 ? -21.873 -5.284 12.544 1.00 92.56 128 ALA A CA 1
ATOM 1038 C C . ALA A 1 128 ? -20.577 -4.916 13.294 1.00 92.56 128 ALA A C 1
ATOM 1040 O O . ALA A 1 128 ? -19.728 -5.784 13.491 1.00 92.56 128 ALA A O 1
ATOM 1041 N N . PHE A 1 129 ? -20.369 -3.641 13.642 1.00 96.75 129 PHE A N 1
ATOM 1042 C CA . PHE A 1 129 ? -19.133 -3.201 14.281 1.00 96.75 129 PHE A CA 1
ATOM 1043 C C . PHE A 1 129 ? -19.072 -3.666 15.739 1.00 96.75 129 PHE A C 1
ATOM 1045 O O . PHE A 1 129 ? -19.966 -3.397 16.536 1.00 96.75 129 PHE A O 1
ATOM 1052 N N . THR A 1 130 ? -17.998 -4.364 16.102 1.00 96.06 130 THR A N 1
ATOM 1053 C CA . THR A 1 130 ? -17.815 -4.958 17.440 1.00 96.06 130 THR A CA 1
ATOM 1054 C C . THR A 1 130 ? -16.893 -4.135 18.348 1.00 96.06 130 THR A C 1
ATOM 1056 O O . THR A 1 130 ? -16.617 -4.525 19.489 1.00 96.06 130 THR A O 1
ATOM 1059 N N . GLY A 1 131 ? -16.414 -2.989 17.852 1.00 96.94 131 GLY A N 1
ATOM 1060 C CA . GLY A 1 131 ? -15.328 -2.215 18.452 1.00 96.94 131 GLY A CA 1
ATOM 1061 C C . GLY A 1 131 ? -13.944 -2.574 17.903 1.00 96.94 131 GLY A C 1
ATOM 1062 O O . GLY A 1 131 ? -12.953 -2.085 18.434 1.00 96.94 131 GLY A O 1
ATOM 1063 N N . VAL A 1 132 ? -13.837 -3.432 16.885 1.00 97.31 132 VAL A N 1
ATOM 1064 C CA . VAL A 1 132 ? -12.547 -3.860 16.320 1.00 97.31 132 VAL A CA 1
ATOM 1065 C C . VAL A 1 132 ? -12.410 -3.386 14.878 1.00 97.31 132 VAL A C 1
ATOM 1067 O O . VAL A 1 132 ? -13.223 -3.745 14.030 1.00 97.31 132 VAL A O 1
ATOM 1070 N N . ILE A 1 133 ? -11.357 -2.618 14.601 1.00 97.81 133 ILE A N 1
ATOM 1071 C CA . ILE A 1 133 ? -10.884 -2.353 13.236 1.00 97.81 133 ILE A CA 1
ATOM 1072 C C . ILE A 1 133 ? -10.027 -3.547 12.812 1.00 97.81 133 ILE A C 1
ATOM 1074 O O . ILE A 1 133 ? -9.066 -3.891 13.506 1.00 97.81 133 ILE A O 1
ATOM 1078 N N . SER A 1 134 ? -10.412 -4.217 11.722 1.00 95.25 134 SER A N 1
ATOM 1079 C CA . SER A 1 134 ? -9.808 -5.491 11.303 1.00 95.25 134 SER A CA 1
ATOM 1080 C C . SER A 1 134 ? -8.442 -5.324 10.644 1.00 95.25 134 SER A C 1
ATOM 1082 O O . SER A 1 134 ? -7.636 -6.251 10.691 1.00 95.25 134 SER A O 1
ATOM 1084 N N . ASP A 1 135 ? -8.182 -4.154 10.063 1.00 95.81 135 ASP A N 1
ATOM 1085 C CA . ASP A 1 135 ? -6.873 -3.746 9.563 1.00 95.81 135 ASP A CA 1
ATOM 1086 C C . ASP A 1 135 ? -6.802 -2.215 9.450 1.00 95.81 135 ASP A C 1
ATOM 1088 O O . ASP A 1 135 ? -7.768 -1.586 9.013 1.00 95.81 135 ASP A O 1
ATOM 1092 N N . LEU A 1 136 ? -5.667 -1.624 9.818 1.00 96.31 136 LEU A N 1
ATOM 1093 C CA . LEU A 1 136 ? -5.343 -0.213 9.587 1.00 96.31 136 LEU A CA 1
ATOM 1094 C C . LEU A 1 136 ? -4.002 -0.132 8.851 1.00 96.31 136 LEU A C 1
ATOM 1096 O O . LEU A 1 136 ? -2.956 0.126 9.442 1.00 96.31 136 LEU A O 1
ATOM 1100 N N . GLY A 1 137 ? -4.030 -0.424 7.558 1.00 91.56 137 GLY A N 1
ATOM 1101 C CA . GLY A 1 137 ? -2.825 -0.692 6.784 1.00 91.56 137 GLY A CA 1
ATOM 1102 C C . GLY A 1 137 ? -2.956 -0.244 5.341 1.00 91.56 137 GLY A C 1
ATOM 1103 O O . GLY A 1 137 ? -3.645 0.716 5.023 1.00 91.56 137 GLY A O 1
ATOM 1104 N N . GLY A 1 138 ? -2.273 -0.932 4.446 1.00 88.88 138 GLY A N 1
ATOM 1105 C CA . GLY A 1 138 ? -2.228 -0.614 3.028 1.00 88.88 138 GLY A CA 1
ATOM 1106 C C . GLY A 1 138 ? -1.498 -1.730 2.291 1.00 88.88 138 GLY A C 1
ATOM 1107 O O . GLY A 1 138 ? -1.292 -2.802 2.863 1.00 88.88 138 GLY A O 1
ATOM 1108 N N . PRO A 1 139 ? -1.042 -1.491 1.054 1.00 85.12 139 PRO A N 1
ATOM 1109 C CA . PRO A 1 139 ? -0.275 -2.482 0.298 1.00 85.12 139 PRO A CA 1
ATOM 1110 C C . PRO A 1 139 ? 0.948 -3.008 1.070 1.00 85.12 139 PRO A C 1
ATOM 1112 O O . PRO A 1 139 ? 1.348 -4.161 0.933 1.00 85.12 139 PRO A O 1
ATOM 1115 N N . THR A 1 140 ? 1.524 -2.170 1.933 1.00 82.69 140 THR A N 1
ATOM 1116 C CA . THR A 1 140 ? 2.477 -2.561 2.972 1.00 82.69 140 THR A CA 1
ATOM 1117 C C . THR A 1 140 ? 2.166 -1.786 4.250 1.00 82.69 140 THR A C 1
ATOM 1119 O O . THR A 1 140 ? 2.007 -0.570 4.207 1.00 82.69 140 THR A O 1
ATOM 1122 N N . ALA A 1 141 ? 2.101 -2.465 5.396 1.00 82.31 141 ALA A N 1
ATOM 1123 C CA . ALA A 1 141 ? 1.626 -1.869 6.646 1.00 82.31 141 ALA A CA 1
ATOM 1124 C C . ALA A 1 141 ? 2.469 -0.676 7.137 1.00 82.31 141 ALA A C 1
ATOM 1126 O O . ALA A 1 141 ? 1.918 0.269 7.693 1.00 82.31 141 ALA A O 1
ATOM 1127 N N . ASN A 1 142 ? 3.791 -0.711 6.929 1.00 89.88 142 ASN A N 1
ATOM 1128 C CA . ASN A 1 142 ? 4.744 0.193 7.578 1.00 89.88 142 ASN A CA 1
ATOM 1129 C C . ASN A 1 142 ? 5.461 1.187 6.652 1.00 89.88 142 ASN A C 1
ATOM 1131 O O . ASN A 1 142 ? 6.536 1.673 6.989 1.00 89.88 142 ASN A O 1
ATOM 1135 N N . MET A 1 143 ? 4.881 1.498 5.488 1.00 95.06 143 MET A N 1
ATOM 1136 C CA . MET A 1 143 ? 5.445 2.494 4.561 1.00 95.06 143 MET A CA 1
ATOM 1137 C C . MET A 1 143 ? 4.723 3.853 4.595 1.00 95.06 143 MET A C 1
ATOM 1139 O O . MET A 1 143 ? 5.105 4.762 3.861 1.00 95.06 143 MET A O 1
ATOM 1143 N N . TRP A 1 144 ? 3.700 4.032 5.439 1.00 96.56 144 TRP A N 1
ATOM 1144 C CA . TRP A 1 144 ? 2.992 5.313 5.543 1.00 96.56 144 TRP A CA 1
ATOM 1145 C C . TRP A 1 144 ? 3.950 6.428 5.990 1.00 96.56 144 TRP A C 1
ATOM 1147 O O . TRP A 1 144 ? 4.666 6.279 6.976 1.00 96.56 144 TRP A O 1
ATOM 1157 N N . ARG A 1 145 ? 3.961 7.541 5.247 1.00 95.38 145 ARG A N 1
ATOM 1158 C CA . ARG A 1 145 ? 4.887 8.693 5.339 1.00 95.38 145 ARG A CA 1
ATOM 1159 C C . ARG A 1 145 ? 6.355 8.381 5.024 1.00 95.38 145 ARG A C 1
ATOM 1161 O O . ARG A 1 145 ? 7.208 9.260 5.153 1.00 95.38 145 ARG A O 1
ATOM 1168 N N . VAL A 1 146 ? 6.652 7.182 4.531 1.00 95.75 146 VAL A N 1
ATOM 1169 C CA . VAL A 1 146 ? 7.994 6.795 4.099 1.00 95.75 146 VAL A CA 1
ATOM 1170 C C . VAL A 1 146 ? 8.198 7.184 2.635 1.00 95.75 146 VAL A C 1
ATOM 1172 O O . VAL A 1 146 ? 7.439 6.780 1.758 1.00 95.75 146 VAL A O 1
ATOM 1175 N N . ALA A 1 147 ? 9.232 7.976 2.358 1.00 95.62 147 ALA A N 1
ATOM 1176 C CA . ALA A 1 147 ? 9.513 8.495 1.021 1.00 95.62 147 ALA A CA 1
ATOM 1177 C C . ALA A 1 147 ? 11.018 8.681 0.784 1.00 95.62 147 ALA A C 1
ATOM 1179 O O . ALA A 1 147 ? 11.842 8.573 1.703 1.00 95.62 147 ALA A O 1
ATOM 1180 N N . CYS A 1 148 ? 11.398 8.978 -0.461 1.00 96.88 148 CYS A N 1
ATOM 1181 C CA . CYS A 1 148 ? 12.760 9.401 -0.747 1.00 96.88 148 CYS A CA 1
ATOM 1182 C C . CYS A 1 148 ? 13.071 10.734 -0.045 1.00 96.88 148 CYS A C 1
ATOM 1184 O O . CYS A 1 148 ? 12.263 11.658 -0.030 1.00 96.88 148 CYS A O 1
ATOM 1186 N N . LYS A 1 149 ? 14.291 10.869 0.482 1.00 96.81 149 LYS A N 1
ATOM 1187 C CA . LYS A 1 149 ? 14.797 12.088 1.135 1.00 96.81 149 LYS A CA 1
ATOM 1188 C C . LYS A 1 149 ? 14.876 13.295 0.189 1.00 96.81 149 LYS A C 1
ATOM 1190 O O . LYS A 1 149 ? 15.011 14.420 0.654 1.00 96.81 149 LYS A O 1
ATOM 1195 N N . SER A 1 150 ? 14.849 13.081 -1.131 1.00 97.56 150 SER A N 1
ATOM 1196 C CA . SER A 1 150 ? 14.953 14.144 -2.136 1.00 97.56 150 SER A CA 1
ATOM 1197 C C . SER A 1 150 ? 14.043 13.875 -3.330 1.00 97.56 150 SER A C 1
ATOM 1199 O O . SER A 1 150 ? 14.216 12.876 -4.030 1.00 97.56 150 SER A O 1
ATOM 1201 N N . LYS A 1 151 ? 13.151 14.830 -3.624 1.00 95.75 151 LYS A N 1
ATOM 1202 C CA . LYS A 1 151 ? 12.287 14.799 -4.814 1.00 95.75 151 LYS A CA 1
ATOM 1203 C C . LYS A 1 151 ? 13.093 14.759 -6.118 1.00 95.75 151 LYS A C 1
ATOM 1205 O O . LYS A 1 151 ? 12.714 14.062 -7.048 1.00 95.75 151 LYS A O 1
ATOM 1210 N N . THR A 1 152 ? 14.241 15.438 -6.179 1.00 97.75 152 THR A N 1
ATOM 1211 C CA . THR A 1 152 ? 15.120 15.424 -7.363 1.00 97.75 152 THR A CA 1
ATOM 1212 C C . THR A 1 152 ? 15.717 14.040 -7.611 1.00 97.75 152 THR A C 1
ATOM 1214 O O . THR A 1 152 ? 15.763 13.578 -8.750 1.00 97.75 152 THR A O 1
ATOM 1217 N N . ILE A 1 153 ? 16.158 13.356 -6.548 1.00 97.38 153 ILE A N 1
ATOM 1218 C CA . ILE A 1 153 ? 16.672 11.982 -6.653 1.00 97.38 153 ILE A CA 1
ATOM 1219 C C . ILE A 1 153 ? 15.545 11.035 -7.059 1.00 97.38 153 ILE A C 1
ATOM 1221 O O . ILE A 1 153 ? 15.742 10.210 -7.948 1.00 97.38 153 ILE A O 1
ATOM 1225 N N . GLU A 1 154 ? 14.380 11.151 -6.421 1.00 96.38 154 GLU A N 1
ATOM 1226 C CA . GLU A 1 154 ? 13.208 10.335 -6.729 1.00 96.38 154 GLU A CA 1
ATOM 1227 C C . GLU A 1 154 ? 12.785 10.484 -8.192 1.00 96.38 154 GLU A C 1
ATOM 1229 O O . GLU A 1 154 ? 12.641 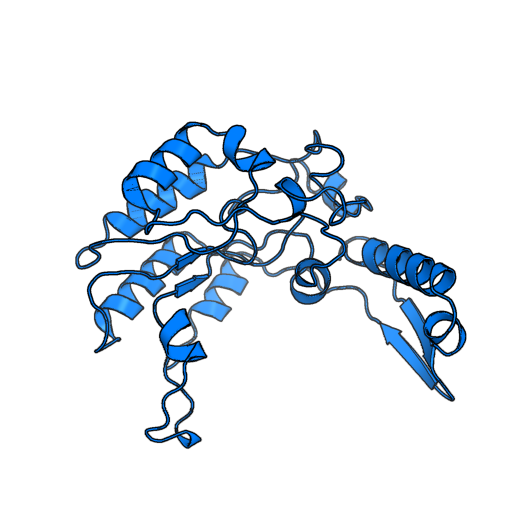9.477 -8.886 1.00 96.38 154 GLU A O 1
ATOM 1234 N N . ALA A 1 155 ? 12.710 11.717 -8.697 1.00 96.56 155 ALA A N 1
ATOM 1235 C CA . ALA A 1 155 ? 12.338 12.011 -10.076 1.00 96.56 155 ALA A CA 1
ATOM 1236 C C . ALA A 1 155 ? 13.299 11.394 -11.107 1.00 96.56 155 ALA A C 1
ATOM 1238 O O . ALA A 1 155 ? 12.866 10.933 -12.160 1.00 96.56 155 ALA A O 1
ATOM 1239 N N . ALA A 1 156 ? 14.598 11.313 -10.802 1.00 96.44 156 ALA A N 1
ATOM 1240 C CA . ALA A 1 156 ? 15.604 10.706 -11.680 1.00 96.44 156 ALA A CA 1
ATOM 1241 C C . ALA A 1 156 ? 15.799 9.189 -11.457 1.00 96.44 156 ALA A C 1
ATOM 1243 O O . ALA A 1 156 ? 16.531 8.532 -12.204 1.00 96.44 156 ALA A O 1
ATOM 1244 N N . CYS A 1 157 ? 15.192 8.610 -10.416 1.00 95.31 157 CYS A N 1
ATOM 1245 C CA . CYS A 1 157 ? 15.477 7.244 -9.987 1.00 95.31 157 CYS A CA 1
ATOM 1246 C C . CYS A 1 157 ? 14.912 6.195 -10.956 1.00 95.31 157 CYS A C 1
ATOM 1248 O O . CYS A 1 157 ? 13.745 6.245 -11.343 1.00 95.31 157 CYS A O 1
ATOM 1250 N N . ARG A 1 158 ? 15.729 5.183 -11.277 1.00 92.88 158 ARG A N 1
ATOM 1251 C CA . ARG A 1 158 ? 15.347 4.007 -12.085 1.00 92.88 158 ARG A CA 1
ATOM 1252 C C . ARG A 1 158 ? 15.616 2.664 -11.400 1.00 92.88 158 ARG A C 1
ATOM 1254 O O . ARG A 1 158 ? 15.641 1.625 -12.055 1.00 92.88 158 ARG A O 1
ATOM 1261 N N . LYS A 1 159 ? 15.862 2.666 -10.085 1.00 91.38 159 LYS A N 1
ATOM 1262 C CA . LYS A 1 159 ? 16.055 1.421 -9.321 1.00 91.38 159 LYS A CA 1
ATOM 1263 C C . LYS A 1 159 ? 14.728 0.665 -9.190 1.00 91.38 159 LYS A C 1
ATOM 1265 O O . LYS A 1 159 ? 13.751 1.323 -8.848 1.00 91.38 159 LYS A O 1
ATOM 1270 N N . PRO A 1 160 ? 14.679 -0.663 -9.368 1.00 88.12 160 PRO A N 1
ATOM 1271 C CA . PRO A 1 160 ? 13.435 -1.429 -9.231 1.00 88.12 160 PRO A CA 1
ATOM 1272 C C . PRO A 1 160 ? 12.955 -1.533 -7.774 1.00 88.12 160 PRO A C 1
ATOM 1274 O O . PRO A 1 160 ? 11.761 -1.599 -7.526 1.00 88.12 160 PRO A O 1
ATOM 1277 N N . SER A 1 161 ? 13.877 -1.475 -6.810 1.00 92.25 161 SER A N 1
ATOM 1278 C CA . SER A 1 161 ? 13.581 -1.569 -5.379 1.00 92.25 161 SER A CA 1
ATOM 1279 C C . SER A 1 161 ? 14.356 -0.516 -4.586 1.00 92.25 161 SER A C 1
ATOM 1281 O O . SER A 1 161 ? 15.490 -0.163 -4.934 1.00 92.25 161 SER A O 1
ATOM 1283 N N . CYS A 1 162 ? 13.743 -0.004 -3.517 1.00 94.25 162 CYS A N 1
ATOM 1284 C CA . CYS A 1 162 ? 14.407 0.864 -2.541 1.00 94.25 162 CYS A CA 1
ATOM 1285 C C . CYS A 1 162 ? 15.000 0.093 -1.355 1.00 94.25 162 CYS A C 1
ATOM 1287 O O . CYS A 1 162 ? 15.606 0.710 -0.485 1.00 94.25 162 CYS A O 1
ATOM 1289 N N . VAL A 1 163 ? 14.813 -1.221 -1.310 1.00 92.44 163 VAL A N 1
ATOM 1290 C CA . VAL A 1 163 ? 15.034 -2.048 -0.118 1.00 92.44 163 VAL A CA 1
ATOM 1291 C C . VAL A 1 163 ? 15.750 -3.369 -0.428 1.00 92.44 163 VAL A C 1
ATOM 1293 O O . VAL A 1 163 ? 15.991 -4.171 0.464 1.00 92.44 163 VAL A O 1
ATOM 1296 N N . TYR A 1 164 ? 16.152 -3.577 -1.684 1.00 88.88 164 TYR A N 1
ATOM 1297 C CA . TYR A 1 164 ? 16.986 -4.697 -2.118 1.00 88.88 164 TYR A CA 1
ATOM 1298 C C . TYR A 1 164 ? 18.195 -4.205 -2.942 1.00 88.88 164 TYR A C 1
ATOM 1300 O O . TYR A 1 164 ? 18.044 -3.275 -3.746 1.00 88.88 164 TYR A O 1
ATOM 1308 N N . PRO A 1 165 ? 19.405 -4.787 -2.771 1.00 88.38 165 PRO A N 1
ATOM 1309 C CA . PRO A 1 165 ? 19.786 -5.822 -1.791 1.00 88.38 165 PRO A CA 1
ATOM 1310 C C . PRO A 1 165 ? 19.926 -5.303 -0.348 1.00 88.38 165 PRO A C 1
ATOM 1312 O O . PRO A 1 165 ? 20.291 -6.045 0.553 1.00 88.38 165 PRO A O 1
ATOM 1315 N N . GLY A 1 166 ? 19.645 -4.023 -0.124 1.00 90.62 166 GLY A N 1
ATOM 1316 C CA . GLY A 1 166 ? 19.529 -3.428 1.198 1.00 90.62 166 GLY A CA 1
ATOM 1317 C C . GLY A 1 166 ? 18.799 -2.094 1.109 1.00 90.62 166 GLY A C 1
ATOM 1318 O O . GLY A 1 166 ? 18.480 -1.616 0.011 1.00 90.62 166 GLY A O 1
ATOM 1319 N N . ILE A 1 167 ? 18.559 -1.476 2.262 1.00 94.50 167 ILE A N 1
ATOM 1320 C CA . ILE A 1 167 ? 17.853 -0.199 2.346 1.00 94.50 167 ILE A CA 1
ATOM 1321 C C . ILE A 1 167 ? 18.652 0.884 1.615 1.00 94.50 167 ILE A C 1
ATOM 1323 O O . ILE A 1 167 ? 19.834 1.134 1.864 1.00 94.50 167 ILE A O 1
ATOM 1327 N N . CYS A 1 168 ? 17.998 1.547 0.668 1.00 96.06 168 CYS A N 1
ATOM 1328 C CA . CYS A 1 168 ? 18.581 2.640 -0.081 1.00 96.06 168 CYS A CA 1
ATOM 1329 C C . CYS A 1 168 ? 18.930 3.792 0.868 1.00 96.06 168 CYS A C 1
ATOM 1331 O O . CYS A 1 168 ? 18.061 4.338 1.537 1.00 96.06 168 CYS A O 1
ATOM 1333 N N . LYS A 1 169 ? 20.180 4.264 0.839 1.00 96.06 169 LYS A N 1
ATOM 1334 C CA . LYS A 1 169 ? 20.641 5.414 1.645 1.00 96.06 169 LYS A CA 1
ATOM 1335 C C . LYS A 1 169 ? 19.807 6.697 1.477 1.00 96.06 169 LYS A C 1
ATOM 1337 O O . LYS A 1 169 ? 19.782 7.547 2.368 1.00 96.06 169 LYS A O 1
ATOM 1342 N N . ASN A 1 170 ? 19.135 6.839 0.332 1.00 96.69 170 ASN A N 1
ATOM 1343 C CA . ASN A 1 170 ? 18.280 7.981 0.012 1.00 96.69 170 ASN A CA 1
ATOM 1344 C C . ASN A 1 170 ? 16.829 7.799 0.489 1.00 96.69 170 ASN A C 1
ATOM 1346 O O . ASN A 1 170 ? 16.018 8.686 0.249 1.00 96.69 170 ASN A O 1
ATOM 1350 N N . LEU A 1 171 ? 16.477 6.668 1.101 1.00 96.75 171 LEU A N 1
ATOM 1351 C CA . LEU A 1 171 ? 15.151 6.405 1.653 1.00 96.75 171 LEU A CA 1
ATOM 1352 C C . LEU A 1 171 ? 15.100 6.914 3.100 1.00 96.75 171 LEU A C 1
ATOM 1354 O O . LEU A 1 171 ? 16.045 6.701 3.862 1.00 96.75 171 LEU A O 1
ATOM 1358 N N . ASN A 1 172 ? 14.041 7.640 3.462 1.00 95.12 172 ASN A N 1
ATOM 1359 C CA . ASN A 1 172 ? 13.710 7.867 4.867 1.00 95.12 172 ASN A CA 1
ATOM 1360 C C . ASN A 1 172 ? 13.200 6.550 5.470 1.00 95.12 172 ASN A C 1
ATOM 1362 O O . ASN A 1 172 ? 12.531 5.814 4.768 1.00 95.12 172 ASN A O 1
ATOM 1366 N N . THR A 1 173 ? 13.483 6.237 6.727 1.00 94.69 173 THR A N 1
ATOM 1367 C CA . THR A 1 173 ? 12.980 5.011 7.384 1.00 94.69 173 THR A CA 1
ATOM 1368 C C . THR A 1 173 ? 12.242 5.303 8.688 1.00 94.69 173 THR A C 1
ATOM 1370 O O . THR A 1 173 ? 11.853 4.379 9.395 1.00 94.69 173 THR A O 1
ATOM 1373 N N . ASP A 1 174 ? 12.018 6.585 8.992 1.00 94.25 174 ASP A N 1
ATOM 1374 C CA . ASP A 1 174 ? 11.290 7.011 10.181 1.00 94.25 174 ASP A CA 1
ATOM 1375 C C . ASP A 1 174 ? 9.817 6.573 10.131 1.00 94.25 174 ASP A C 1
ATOM 1377 O O . ASP A 1 174 ? 9.042 7.039 9.293 1.00 94.25 174 ASP A O 1
ATOM 1381 N N . GLN A 1 175 ? 9.443 5.683 11.053 1.00 95.62 175 GLN A N 1
ATOM 1382 C CA . GLN A 1 175 ? 8.080 5.170 11.225 1.00 95.62 175 GLN A CA 1
ATOM 1383 C C . GLN A 1 175 ? 7.338 5.838 12.396 1.00 95.62 175 GLN A C 1
ATOM 1385 O O . GLN A 1 175 ? 6.197 5.479 12.687 1.00 95.62 175 GLN A O 1
ATOM 1390 N N . THR A 1 176 ? 7.931 6.834 13.059 1.00 96.25 176 THR A N 1
ATOM 1391 C CA . THR A 1 176 ? 7.312 7.547 14.193 1.00 96.25 176 THR A CA 1
ATOM 1392 C C . THR A 1 176 ? 5.945 8.173 13.862 1.00 96.25 176 THR A C 1
ATOM 1394 O O . THR A 1 176 ? 5.037 8.100 14.701 1.00 96.25 176 THR A O 1
ATOM 1397 N N . PRO A 1 177 ? 5.708 8.728 12.652 1.00 96.75 177 PRO A N 1
ATOM 1398 C CA . PRO A 1 177 ? 4.374 9.197 12.277 1.00 96.75 177 PRO A CA 1
ATOM 1399 C C . PRO A 1 177 ? 3.317 8.085 12.328 1.00 96.75 177 PRO A C 1
ATOM 1401 O O . PRO A 1 177 ? 2.206 8.304 12.809 1.00 96.75 177 PRO A O 1
ATOM 1404 N N . LEU A 1 178 ? 3.663 6.875 11.881 1.00 96.94 178 LEU A N 1
ATOM 1405 C CA . LEU A 1 178 ? 2.745 5.737 11.870 1.00 96.94 178 LEU A CA 1
ATOM 1406 C C . LEU A 1 178 ? 2.367 5.294 13.290 1.00 96.94 178 LEU A C 1
ATOM 1408 O O . LEU A 1 178 ? 1.204 4.996 13.555 1.00 96.94 178 LEU A O 1
ATOM 1412 N N . ILE A 1 179 ? 3.326 5.325 14.219 1.00 97.50 179 ILE A N 1
ATOM 1413 C CA . ILE A 1 179 ? 3.081 5.064 15.646 1.00 97.50 179 ILE A CA 1
ATOM 1414 C C . ILE A 1 179 ? 2.055 6.063 16.200 1.00 97.50 179 ILE A C 1
ATOM 1416 O O . ILE A 1 179 ? 1.108 5.670 16.884 1.00 97.50 179 ILE A O 1
ATOM 1420 N N . SER A 1 180 ? 2.208 7.351 15.875 1.00 98.00 180 SER A N 1
ATOM 1421 C CA . SER A 1 180 ? 1.265 8.399 16.293 1.00 98.00 180 SER A CA 1
ATOM 1422 C C . SER A 1 180 ? -0.148 8.139 15.762 1.00 98.00 180 SER A C 1
ATOM 1424 O O . SER A 1 180 ? -1.107 8.169 16.539 1.00 98.00 180 SER A O 1
ATOM 1426 N N . LEU A 1 181 ? -0.276 7.780 14.479 1.00 98.38 181 LEU A N 1
ATOM 1427 C CA . LEU A 1 181 ? -1.555 7.404 13.870 1.00 98.38 181 LEU A CA 1
ATOM 1428 C C . LEU A 1 181 ? -2.193 6.201 14.583 1.00 98.38 181 LEU A C 1
ATOM 1430 O O . LEU A 1 181 ? -3.381 6.235 14.907 1.00 98.38 181 LEU A O 1
ATOM 1434 N N . TYR A 1 182 ? -1.424 5.148 14.863 1.00 97.88 182 TYR A N 1
ATOM 1435 C CA . TYR A 1 182 ? -1.922 3.954 15.552 1.00 97.88 182 TYR A CA 1
ATOM 1436 C C . TYR A 1 182 ? -2.435 4.263 16.958 1.00 97.88 182 TYR A C 1
ATOM 1438 O O . TYR A 1 182 ? -3.534 3.836 17.334 1.00 97.88 182 TYR A O 1
ATOM 1446 N N . ARG A 1 183 ? -1.680 5.061 17.720 1.00 98.31 183 ARG A N 1
ATOM 1447 C CA . ARG A 1 183 ? -2.081 5.515 19.057 1.00 98.31 183 ARG A CA 1
ATOM 1448 C C . ARG A 1 183 ? -3.359 6.343 18.998 1.00 98.31 183 ARG A C 1
ATOM 1450 O O . ARG A 1 183 ? -4.277 6.092 19.780 1.00 98.31 183 ARG A O 1
ATOM 1457 N N . ARG A 1 184 ? -3.457 7.275 18.045 1.00 98.44 184 ARG A N 1
ATOM 1458 C CA . ARG A 1 184 ? -4.658 8.096 17.853 1.00 98.44 184 ARG A CA 1
ATOM 1459 C C . ARG A 1 184 ? -5.870 7.252 17.472 1.00 98.44 184 ARG A C 1
ATOM 1461 O O . ARG A 1 184 ? -6.921 7.415 18.082 1.00 98.44 184 ARG A O 1
ATOM 1468 N N . ALA A 1 185 ? -5.725 6.315 16.535 1.00 98.38 185 ALA A N 1
ATOM 1469 C CA . ALA A 1 185 ? -6.804 5.417 16.125 1.00 98.38 185 ALA A CA 1
ATOM 1470 C C . ALA A 1 185 ? -7.311 4.553 17.291 1.00 98.38 185 ALA A C 1
ATOM 1472 O O . ALA A 1 185 ? -8.513 4.334 17.426 1.00 98.38 185 ALA A O 1
ATOM 1473 N N . ARG A 1 186 ? -6.412 4.105 18.177 1.00 97.88 186 ARG A N 1
ATOM 1474 C CA . ARG A 1 186 ? -6.782 3.355 19.386 1.00 97.88 186 ARG A CA 1
ATOM 1475 C C . ARG A 1 186 ? -7.483 4.218 20.440 1.00 97.88 186 ARG A C 1
ATOM 1477 O O . ARG A 1 186 ? -8.273 3.691 21.213 1.00 97.88 186 ARG A O 1
ATOM 1484 N N . ALA A 1 187 ? -7.200 5.518 20.479 1.00 98.31 187 ALA A N 1
ATOM 1485 C CA . ALA A 1 187 ? -7.830 6.460 21.403 1.00 98.31 187 ALA A CA 1
ATOM 1486 C C . ALA A 1 187 ? -9.244 6.898 20.970 1.00 98.31 187 ALA A C 1
ATOM 1488 O O . ALA A 1 187 ? -9.935 7.571 21.737 1.00 98.31 187 ALA A O 1
ATOM 1489 N N . VAL A 1 188 ? -9.697 6.524 19.767 1.00 98.56 188 VAL A N 1
ATOM 1490 C CA . VAL A 1 188 ? -11.050 6.831 19.286 1.00 98.56 188 VAL A CA 1
ATOM 1491 C C . VAL A 1 188 ? -12.092 6.146 20.175 1.00 98.56 188 VAL A C 1
ATOM 1493 O O . VAL A 1 188 ? -12.124 4.922 20.303 1.00 98.56 188 VAL A O 1
ATOM 1496 N N . SER A 1 189 ? -12.996 6.933 20.764 1.00 98.06 189 SER A N 1
ATOM 1497 C CA . SER A 1 189 ? -14.070 6.402 21.612 1.00 98.06 189 SER A CA 1
ATOM 1498 C C . SER A 1 189 ? -14.928 5.383 20.853 1.00 98.06 189 SER A C 1
ATOM 1500 O O . SER A 1 189 ? -15.285 5.598 19.693 1.00 98.06 189 SER A O 1
ATOM 1502 N N . GLY A 1 190 ? -15.242 4.257 21.497 1.00 97.12 190 GLY A N 1
ATOM 1503 C CA . GLY A 1 190 ? -15.968 3.131 20.899 1.00 97.12 190 GLY A CA 1
ATOM 1504 C C . GLY A 1 190 ? -15.096 2.142 20.112 1.00 97.12 190 GLY A C 1
ATOM 1505 O O . GLY A 1 190 ? -15.563 1.043 19.806 1.00 97.12 190 GLY A O 1
ATOM 1506 N N . VAL A 1 191 ? -13.828 2.470 19.840 1.00 98.25 191 VAL A N 1
ATOM 1507 C CA . VAL A 1 191 ? -12.838 1.521 19.315 1.00 98.25 191 VAL A CA 1
ATOM 1508 C C . VAL A 1 191 ? -12.148 0.826 20.489 1.00 98.25 191 VAL A C 1
ATOM 1510 O O . VAL A 1 191 ? -11.568 1.454 21.365 1.00 98.25 191 VAL A O 1
ATOM 1513 N N . LYS A 1 192 ? -12.229 -0.504 20.521 1.00 97.38 192 LYS A N 1
ATOM 1514 C CA . LYS A 1 192 ? -11.612 -1.374 21.534 1.00 97.38 192 LYS A CA 1
ATOM 1515 C C . LYS A 1 192 ? -10.248 -1.890 21.090 1.00 97.38 192 LYS A C 1
ATOM 1517 O O . LYS A 1 192 ? -9.363 -2.078 21.919 1.00 97.38 192 LYS A O 1
ATOM 1522 N N . LYS A 1 193 ? -10.091 -2.179 19.794 1.00 97.00 193 LYS A N 1
ATOM 1523 C CA . LYS A 1 193 ? -8.839 -2.684 19.221 1.00 97.00 193 LYS A CA 1
ATOM 1524 C C . LYS A 1 193 ? -8.697 -2.258 17.764 1.00 97.00 193 LYS A C 1
ATOM 1526 O O . LYS A 1 193 ? -9.670 -2.256 17.013 1.00 97.00 193 LYS A O 1
ATOM 1531 N N . VAL A 1 194 ? -7.467 -1.951 17.373 1.00 97.75 194 VAL A N 1
ATOM 1532 C CA . VAL A 1 194 ? -7.072 -1.737 15.981 1.00 97.75 194 VAL A CA 1
ATOM 1533 C C . VAL A 1 194 ? -6.067 -2.820 15.637 1.00 97.75 194 VAL A C 1
ATOM 1535 O O . VAL A 1 194 ? -5.038 -2.915 16.301 1.00 97.75 194 VAL A O 1
ATOM 1538 N N . LEU A 1 195 ? -6.381 -3.662 14.661 1.00 96.81 195 LEU A N 1
ATOM 1539 C CA . LEU A 1 195 ? -5.479 -4.710 14.199 1.00 96.81 195 LEU A CA 1
ATOM 1540 C C . LEU A 1 195 ? -4.655 -4.234 13.007 1.00 96.81 195 LEU A C 1
ATOM 1542 O O . LEU A 1 195 ? -5.112 -3.394 12.237 1.00 96.81 195 LEU A O 1
ATOM 1546 N N . ILE A 1 196 ? -3.462 -4.807 12.860 1.00 95.00 196 ILE A N 1
ATOM 1547 C CA . ILE A 1 196 ? -2.626 -4.672 11.665 1.00 95.00 196 ILE A CA 1
ATOM 1548 C C . ILE A 1 196 ? -2.453 -6.071 11.079 1.00 95.00 196 ILE A C 1
ATOM 1550 O O . ILE A 1 196 ? -1.700 -6.901 11.588 1.00 95.00 196 ILE A O 1
ATOM 1554 N N . ALA A 1 197 ? -3.242 -6.349 10.048 1.00 89.44 197 ALA A N 1
ATOM 1555 C CA . ALA A 1 197 ? -3.314 -7.615 9.332 1.00 89.44 197 ALA A CA 1
ATOM 1556 C C . ALA A 1 197 ? -2.684 -7.541 7.930 1.00 89.44 197 ALA A C 1
ATOM 1558 O O . ALA A 1 197 ? -2.585 -8.575 7.257 1.00 89.44 197 ALA A O 1
ATOM 1559 N N . SER A 1 198 ? -2.276 -6.345 7.500 1.00 85.94 198 SER A N 1
ATOM 1560 C CA . SER A 1 198 ? -1.417 -6.103 6.342 1.00 85.94 198 SER A CA 1
ATOM 1561 C C . SER A 1 198 ? 0.011 -6.622 6.571 1.00 85.94 198 SER A C 1
ATOM 1563 O O . SER A 1 198 ? 0.510 -6.633 7.697 1.00 85.94 198 SER A O 1
ATOM 1565 N N . GLY A 1 199 ? 0.679 -7.059 5.499 1.00 86.88 199 GLY A N 1
ATOM 1566 C CA . GLY A 1 199 ? 2.079 -7.486 5.561 1.00 86.88 199 GLY A CA 1
ATOM 1567 C C . GLY A 1 199 ? 3.017 -6.303 5.805 1.00 86.88 199 GLY A C 1
ATOM 1568 O O . GLY A 1 199 ? 2.824 -5.236 5.217 1.00 86.88 199 GLY A O 1
ATOM 1569 N N . LEU A 1 200 ? 4.027 -6.482 6.659 1.00 89.56 200 LEU A N 1
ATOM 1570 C CA . LEU A 1 200 ? 5.059 -5.470 6.904 1.00 89.56 200 LEU A CA 1
ATOM 1571 C C . LEU A 1 200 ? 6.423 -5.869 6.350 1.00 89.56 200 LEU A C 1
ATOM 1573 O O . LEU A 1 200 ? 6.730 -7.047 6.153 1.00 89.56 200 LEU A O 1
ATOM 1577 N N . ARG A 1 201 ? 7.256 -4.852 6.158 1.00 89.06 201 ARG A N 1
ATOM 1578 C CA . ARG A 1 201 ? 8.659 -4.966 5.776 1.00 89.06 201 ARG A CA 1
ATOM 1579 C C . ARG A 1 201 ? 9.530 -5.039 7.015 1.00 89.06 201 ARG A C 1
ATOM 1581 O O . ARG A 1 201 ? 9.656 -4.040 7.722 1.00 89.06 201 ARG A O 1
ATOM 1588 N N . TYR A 1 202 ? 10.082 -6.221 7.288 1.00 86.62 202 TYR A N 1
ATOM 1589 C CA . TYR A 1 202 ? 10.873 -6.469 8.495 1.00 86.62 202 TYR A CA 1
ATOM 1590 C C . TYR A 1 202 ? 12.143 -5.615 8.522 1.00 86.62 202 TYR A C 1
ATOM 1592 O O . TYR A 1 202 ? 12.437 -4.989 9.534 1.00 86.62 202 TYR A O 1
ATOM 1600 N N . ASP A 1 203 ? 12.829 -5.527 7.383 1.00 87.25 203 ASP A N 1
ATOM 1601 C CA . ASP A 1 203 ? 13.991 -4.666 7.167 1.00 87.25 203 ASP A CA 1
ATOM 1602 C C . ASP A 1 203 ? 13.726 -3.201 7.526 1.00 87.25 203 ASP A C 1
ATOM 1604 O O . ASP A 1 203 ? 14.564 -2.572 8.156 1.00 87.25 203 ASP A O 1
ATOM 1608 N N . LEU A 1 204 ? 12.548 -2.666 7.197 1.00 92.12 204 LEU A N 1
ATOM 1609 C CA . LEU A 1 204 ? 12.168 -1.317 7.622 1.00 92.12 204 LEU A CA 1
ATOM 1610 C C . LEU A 1 204 ? 11.750 -1.279 9.091 1.00 92.12 204 LEU A C 1
ATOM 1612 O O . LEU A 1 204 ? 12.117 -0.357 9.809 1.00 92.12 204 LEU A O 1
ATOM 1616 N N . ALA A 1 205 ? 10.982 -2.262 9.560 1.00 91.50 205 ALA A N 1
ATOM 1617 C CA . ALA A 1 205 ? 10.430 -2.263 10.912 1.00 91.50 205 ALA A CA 1
ATOM 1618 C C . ALA A 1 205 ? 11.524 -2.185 11.988 1.00 91.50 205 ALA A C 1
ATOM 1620 O O . ALA A 1 205 ? 11.366 -1.454 12.964 1.00 91.50 205 ALA A O 1
ATOM 1621 N N . VAL A 1 206 ? 12.649 -2.880 11.790 1.00 91.38 206 VAL A N 1
ATOM 1622 C CA . VAL A 1 206 ? 13.767 -2.881 12.748 1.00 91.38 206 VAL A CA 1
ATOM 1623 C C . VAL A 1 206 ? 14.516 -1.547 12.832 1.00 91.38 206 VAL A C 1
ATOM 1625 O O . VAL A 1 206 ? 15.153 -1.286 13.850 1.00 91.38 206 VAL A O 1
ATOM 1628 N N . GLU A 1 207 ? 14.391 -0.671 11.829 1.00 94.38 207 GLU A N 1
ATOM 1629 C CA . GLU A 1 207 ? 14.962 0.687 11.858 1.00 94.38 207 GLU A CA 1
ATOM 1630 C C . GLU A 1 207 ? 14.256 1.595 12.880 1.00 94.38 207 GLU A C 1
ATOM 1632 O O . GLU A 1 207 ? 14.759 2.659 13.233 1.00 94.38 207 GLU A O 1
ATOM 1637 N N . THR A 1 208 ? 13.079 1.199 13.376 1.00 94.06 208 THR A N 1
ATOM 1638 C CA . THR A 1 208 ? 12.344 1.923 14.419 1.00 94.06 208 THR A CA 1
ATOM 1639 C C . THR A 1 208 ? 11.860 0.935 15.487 1.00 94.06 208 THR A C 1
ATOM 1641 O O . THR A 1 208 ? 10.724 0.470 15.426 1.00 94.06 208 THR A O 1
ATOM 1644 N N . PRO A 1 209 ? 12.680 0.608 16.506 1.00 93.62 209 PRO A N 1
ATOM 1645 C CA . PRO A 1 209 ? 12.307 -0.366 17.539 1.00 93.62 209 PRO A CA 1
ATOM 1646 C C . PRO A 1 209 ? 10.977 -0.062 18.250 1.00 93.62 209 PRO A C 1
ATOM 1648 O O . PRO A 1 209 ? 10.218 -0.983 18.552 1.00 93.62 209 PRO A O 1
ATOM 1651 N N . GLU A 1 210 ? 10.648 1.221 18.446 1.00 95.56 210 GLU A N 1
ATOM 1652 C CA . GLU A 1 210 ? 9.366 1.649 19.027 1.00 95.56 210 GLU A CA 1
ATOM 1653 C C . GLU A 1 210 ? 8.162 1.212 18.172 1.00 95.56 210 GLU A C 1
ATOM 1655 O O . GLU A 1 210 ? 7.116 0.864 18.715 1.00 95.56 210 GLU A O 1
ATOM 1660 N N . TYR A 1 211 ? 8.304 1.168 16.841 1.00 95.25 211 TYR A N 1
ATOM 1661 C CA . TYR A 1 211 ? 7.241 0.698 15.949 1.00 95.25 211 TYR A CA 1
ATOM 1662 C C . TYR A 1 211 ? 6.936 -0.782 16.199 1.00 95.25 211 TYR A C 1
ATOM 1664 O O . TYR A 1 211 ? 5.770 -1.160 16.323 1.00 95.25 211 TYR A O 1
ATOM 1672 N N . VAL A 1 212 ? 7.972 -1.616 16.334 1.00 93.31 212 VAL A N 1
ATOM 1673 C CA . VAL A 1 212 ? 7.811 -3.046 16.640 1.00 93.31 212 VAL A CA 1
ATOM 1674 C C . VAL A 1 212 ? 7.164 -3.234 18.012 1.00 93.31 212 VAL A C 1
ATOM 1676 O O . VAL A 1 212 ? 6.255 -4.053 18.161 1.00 93.31 212 VAL A O 1
ATOM 1679 N N . GLU A 1 213 ? 7.596 -2.459 19.006 1.00 94.75 213 GLU A N 1
ATOM 1680 C CA . GLU A 1 213 ? 7.036 -2.493 20.355 1.00 94.75 213 GLU A CA 1
ATOM 1681 C C . GLU A 1 213 ? 5.544 -2.123 20.370 1.00 94.75 213 GLU A C 1
ATOM 1683 O O . GLU A 1 213 ? 4.735 -2.877 20.917 1.00 94.75 213 GLU A O 1
ATOM 1688 N N . GLU A 1 214 ? 5.166 -1.010 19.734 1.00 96.25 214 GLU A N 1
ATOM 1689 C CA . GLU A 1 214 ? 3.770 -0.576 19.600 1.00 96.25 214 GLU A CA 1
ATOM 1690 C C . GLU A 1 214 ? 2.927 -1.658 18.909 1.00 96.25 214 GLU A C 1
ATOM 1692 O O . GLU A 1 214 ? 1.871 -2.062 19.412 1.00 96.25 214 GLU A O 1
ATOM 1697 N N . LEU A 1 215 ? 3.419 -2.173 17.778 1.00 93.81 215 LEU A N 1
ATOM 1698 C CA . LEU A 1 215 ? 2.739 -3.169 16.960 1.00 93.81 215 LEU A CA 1
ATOM 1699 C C . LEU A 1 215 ? 2.449 -4.451 17.752 1.00 93.81 215 LEU A C 1
ATOM 1701 O O . LEU A 1 215 ? 1.299 -4.895 17.823 1.00 93.81 215 LEU A O 1
ATOM 1705 N N . VAL A 1 216 ? 3.474 -5.039 18.372 1.00 92.44 216 VAL A N 1
ATOM 1706 C CA . VAL A 1 216 ? 3.358 -6.321 19.080 1.00 92.44 216 VAL A CA 1
ATOM 1707 C C . VAL A 1 216 ? 2.500 -6.187 20.336 1.00 92.44 216 VAL A C 1
ATOM 1709 O O . VAL A 1 216 ? 1.678 -7.065 20.604 1.00 92.44 216 VAL A O 1
ATOM 1712 N N . LYS A 1 217 ? 2.634 -5.089 21.090 1.00 95.19 217 LYS A N 1
ATOM 1713 C CA . LYS A 1 217 ? 1.871 -4.888 22.332 1.00 95.19 217 LYS A CA 1
ATOM 1714 C C . LYS A 1 217 ? 0.377 -4.703 22.097 1.00 95.19 217 LYS A C 1
ATOM 1716 O O . LYS A 1 217 ? -0.422 -5.109 22.942 1.00 95.19 217 LYS A O 1
ATOM 1721 N N . HIS A 1 218 ? -0.011 -4.067 20.992 1.00 96.25 218 HIS A N 1
ATOM 1722 C CA . HIS A 1 218 ? -1.371 -3.541 20.865 1.00 96.25 218 HIS A CA 1
ATOM 1723 C C . HIS A 1 218 ? -2.130 -3.996 19.619 1.00 96.25 218 HIS A C 1
ATOM 1725 O O . HIS A 1 218 ? -3.360 -4.102 19.662 1.00 96.25 218 HIS A O 1
ATOM 1731 N N . HIS A 1 219 ? -1.428 -4.300 18.531 1.00 95.62 219 HIS A N 1
ATOM 1732 C CA . HIS A 1 219 ? -2.033 -4.386 17.204 1.00 95.62 219 HIS A CA 1
ATOM 1733 C C . HIS A 1 219 ? -2.008 -5.786 16.580 1.00 95.62 219 HIS A C 1
ATOM 1735 O O . HIS A 1 219 ? -2.761 -6.060 15.643 1.00 95.62 219 HIS A O 1
ATOM 1741 N N . VAL A 1 220 ? -1.216 -6.711 17.124 1.00 91.31 220 VAL A N 1
ATOM 1742 C CA . VAL A 1 220 ? -1.196 -8.105 16.664 1.00 91.31 220 VAL A CA 1
ATOM 1743 C C . VAL A 1 220 ? -2.414 -8.874 17.204 1.00 91.31 220 VAL A C 1
ATOM 1745 O O . VAL A 1 220 ? -2.773 -8.817 18.387 1.00 91.31 220 VAL A O 1
ATOM 1748 N N . GLY A 1 221 ? -3.104 -9.579 16.302 1.00 80.75 221 GLY A N 1
ATOM 1749 C CA . GLY A 1 221 ? -4.301 -10.383 16.593 1.00 80.75 221 GLY A CA 1
ATOM 1750 C C . GLY A 1 221 ? -4.026 -11.855 16.923 1.00 80.75 221 GLY A C 1
ATOM 1751 O O . GLY A 1 221 ? -4.964 -12.588 17.213 1.00 80.75 221 GLY A O 1
ATOM 1752 N N . GLY A 1 222 ? -2.764 -12.282 16.858 1.00 81.00 222 GLY A N 1
ATOM 1753 C CA . GLY A 1 222 ? -2.306 -13.655 17.099 1.00 81.00 222 GLY A CA 1
ATOM 1754 C C . GLY A 1 222 ? -1.147 -14.037 16.176 1.00 81.00 222 GLY A C 1
ATOM 1755 O O . GLY A 1 222 ? -0.141 -14.560 16.637 1.00 81.00 222 GLY A O 1
ATOM 1756 N N . TYR A 1 223 ? -1.251 -13.675 14.896 1.00 78.50 223 TYR A N 1
ATOM 1757 C CA . TYR A 1 223 ? -0.191 -13.848 13.901 1.00 78.50 223 TYR A CA 1
ATOM 1758 C C . TYR A 1 223 ? 0.237 -12.494 13.348 1.00 78.50 223 TYR A C 1
ATOM 1760 O O . TYR A 1 223 ? -0.611 -11.654 13.039 1.00 78.50 223 TYR A O 1
ATOM 1768 N N . LEU A 1 224 ? 1.546 -12.302 13.205 1.00 81.75 224 LEU A N 1
ATOM 1769 C CA . LEU A 1 224 ? 2.125 -11.154 12.521 1.00 81.75 224 LEU A CA 1
ATOM 1770 C C . LEU A 1 224 ? 2.497 -11.566 11.094 1.00 81.75 224 LEU A C 1
ATOM 1772 O O . LEU A 1 224 ? 3.227 -12.537 10.907 1.00 81.75 224 LEU A O 1
ATOM 1776 N N . LYS A 1 225 ? 1.992 -10.843 10.089 1.00 80.56 225 LYS A N 1
ATOM 1777 C CA . LYS A 1 225 ? 2.312 -11.122 8.686 1.00 80.56 225 LYS A CA 1
ATOM 1778 C C . LYS A 1 225 ? 3.560 -10.355 8.269 1.00 80.56 225 LYS A C 1
ATOM 1780 O O . LYS A 1 225 ? 3.567 -9.125 8.258 1.00 80.56 225 LYS A O 1
ATOM 1785 N N . ILE A 1 226 ? 4.594 -11.097 7.900 1.00 78.62 226 ILE A N 1
ATOM 1786 C CA . ILE A 1 226 ? 5.827 -10.561 7.324 1.00 78.62 226 ILE A CA 1
ATOM 1787 C C . ILE A 1 226 ? 5.748 -10.752 5.812 1.00 78.62 226 ILE A C 1
ATOM 1789 O O . ILE A 1 226 ? 5.226 -11.763 5.340 1.00 78.62 226 ILE A O 1
ATOM 1793 N N . ALA A 1 227 ? 6.206 -9.761 5.053 1.00 67.12 227 ALA A N 1
ATOM 1794 C CA . ALA A 1 227 ? 6.264 -9.872 3.605 1.00 67.12 227 ALA A CA 1
ATOM 1795 C C . ALA A 1 227 ? 7.228 -11.018 3.200 1.00 67.12 227 ALA A C 1
ATOM 1797 O O . ALA A 1 227 ? 8.323 -11.113 3.767 1.00 67.12 227 ALA A O 1
ATOM 1798 N N . PRO A 1 228 ? 6.821 -11.917 2.281 1.00 64.12 228 PRO A N 1
ATOM 1799 C CA . PRO A 1 228 ? 7.485 -13.207 2.052 1.00 64.12 228 PRO A CA 1
ATOM 1800 C C . PRO A 1 228 ? 8.913 -13.067 1.517 1.00 64.12 228 PRO A C 1
ATOM 1802 O O . PRO A 1 228 ? 9.721 -13.978 1.659 1.00 64.12 228 PRO A O 1
ATOM 1805 N N . GLU A 1 229 ? 9.260 -11.909 0.956 1.00 62.66 229 GLU A N 1
ATOM 1806 C CA . GLU A 1 229 ? 10.616 -11.607 0.510 1.00 62.66 229 GLU A CA 1
ATOM 1807 C C . GLU A 1 229 ? 11.698 -11.637 1.605 1.00 62.66 229 GLU A C 1
ATOM 1809 O O . GLU A 1 229 ? 12.881 -11.597 1.284 1.00 62.66 229 GLU A O 1
ATOM 1814 N N . HIS A 1 230 ? 11.308 -11.681 2.883 1.00 59.28 230 HIS A N 1
ATOM 1815 C CA . HIS A 1 230 ? 12.233 -11.762 4.020 1.00 59.28 230 HIS A CA 1
ATOM 1816 C C . HIS A 1 230 ? 12.368 -13.166 4.607 1.00 59.28 230 HIS A C 1
ATOM 1818 O O . HIS A 1 230 ? 13.189 -13.361 5.501 1.00 59.28 230 HIS A O 1
ATOM 1824 N N . THR A 1 231 ? 11.558 -14.129 4.159 1.00 61.31 231 THR A N 1
ATOM 1825 C CA . THR A 1 231 ? 11.626 -15.522 4.635 1.00 61.31 231 THR A CA 1
ATOM 1826 C C . THR A 1 231 ? 12.095 -16.497 3.563 1.00 61.31 231 THR A C 1
ATOM 1828 O O . THR A 1 231 ? 12.537 -17.586 3.909 1.00 61.31 231 THR A O 1
ATOM 1831 N N . GLU A 1 232 ? 12.043 -16.103 2.288 1.00 69.19 232 GLU A N 1
ATOM 1832 C CA . GLU A 1 232 ? 12.364 -16.958 1.143 1.00 69.19 232 GLU A CA 1
ATOM 1833 C C . GLU A 1 232 ? 13.503 -16.364 0.291 1.00 69.19 232 GLU A C 1
ATOM 1835 O O . GLU A 1 232 ? 13.554 -15.155 0.076 1.00 69.19 232 GLU A O 1
ATOM 1840 N N . ASP A 1 233 ? 14.374 -17.206 -0.276 1.00 64.56 233 ASP A N 1
ATOM 1841 C CA . ASP A 1 233 ? 15.535 -16.764 -1.079 1.00 64.56 233 ASP A CA 1
ATOM 1842 C C . ASP A 1 233 ? 15.171 -16.280 -2.507 1.00 64.56 233 ASP A C 1
ATOM 1844 O O . ASP A 1 233 ? 15.900 -15.508 -3.136 1.00 64.56 233 ASP A O 1
ATOM 1848 N N . GLY A 1 234 ? 14.043 -16.748 -3.047 1.00 59.19 234 GLY A N 1
ATOM 1849 C CA . GLY A 1 234 ? 13.588 -16.522 -4.431 1.00 59.19 234 GLY A CA 1
ATOM 1850 C C . GLY A 1 234 ? 12.830 -15.217 -4.776 1.00 59.19 234 GLY A C 1
ATOM 1851 O O . GLY A 1 234 ? 12.936 -14.769 -5.912 1.00 59.19 234 GLY A O 1
ATOM 1852 N N . PRO A 1 235 ? 12.041 -14.569 -3.892 1.00 60.66 235 PRO A N 1
ATOM 1853 C CA . PRO A 1 235 ? 11.099 -13.515 -4.305 1.00 60.66 235 PRO A CA 1
ATOM 1854 C C . PRO A 1 235 ? 11.721 -12.157 -4.683 1.00 60.66 235 PRO A C 1
ATOM 1856 O O . PRO A 1 235 ? 11.011 -11.264 -5.155 1.00 60.66 235 PRO A O 1
ATOM 1859 N N . LEU A 1 236 ? 13.021 -11.977 -4.430 1.00 54.44 236 LEU A N 1
ATOM 1860 C CA . LEU A 1 236 ? 13.795 -10.770 -4.756 1.00 54.44 236 LEU A CA 1
ATOM 1861 C C . LEU A 1 236 ? 14.995 -11.041 -5.676 1.00 54.44 236 LEU A C 1
ATOM 1863 O O . LEU A 1 236 ? 15.688 -10.083 -6.029 1.00 54.44 236 LEU A O 1
ATOM 1867 N N . SER A 1 237 ? 15.261 -12.309 -6.016 1.00 52.41 237 SER A N 1
ATOM 1868 C CA . SER A 1 237 ? 16.409 -12.749 -6.821 1.00 52.41 237 SER A CA 1
ATOM 1869 C C . SER A 1 237 ? 16.078 -12.968 -8.298 1.00 52.41 237 SER A C 1
ATOM 1871 O O . SER A 1 237 ? 14.894 -13.186 -8.642 1.00 52.41 237 SER A O 1
#

Foldseek 3Di:
DVVLVVDVVVVVVVLLLVLLQLQQLDHDWDWDDDPPDIDIDDRDHDADAQVRVLVVLPPPDPLDPDCVCPPDDDVVSVQPSLEFEFWAADQALWPPDCRCVVGNHFIHGHDLVSRLVVNVCSLVNPPPDPLERNAHAHLARQCHVKGFQDPVCSSPDRDSHCQPPHHNPRIDLDRVVVLVSLVVSCPPPSRPAYAHPGAHAPRSCVVDVVSVVSRVVGHHPPDHHHDCVVVDPPRRD

Organism: NCBI:txid287487

InterPro domains:
  IPR007197 Radical SAM [PF04055] (84-219)
  IPR007197 Radical SAM [PS51918] (76-237)
  IPR007197 Radical SAM [SFLDS00029] (1-236)
  IPR013704 UPF0313, N-terminal [PF08497] (1-83)
  IPR020612 Methylthiotransferase, conserved site [PS01278] (84-104)
  IPR022946 Uncharacterised protein family UPF0313 [PTHR32331] (1-237)
  IPR022946 Uncharacterised protein family UPF0313 [SFLDG01069] (1-236)
  IPR058240 Radical SAM superfamily [SSF102114] (75-145)

Secondary structure (DSSP, 8-state):
-HHHHH-HHHHHHHHHHHHHTT-TTT---EEEEETTEEEEEPPPPPPPPHHHHHHHHHS----S--GGGTT---HHHHHHTTEEE-EE------TT--HHHHH-SSPEEPPHHHHHHHHHHHHHH-TT--SEESEEE-SSTT-TT--BS-HHHHHH---S-SSSSS--TTB----HHHHHHHHHHHHSTT--EE---S-B-HHHHTT-HHHHHHIIIII-SS-PPBPGGGT-SSTT-